Protein AF-A0A0D8Y8J4-F1 (afdb_monomer)

Radius of gyration: 29.05 Å; Cα contacts (8 Å, |Δi|>4): 184; chains: 1; bounding box: 85×45×82 Å

Sequence (220 aa):
MLCLFQVRQRKTFLKVGQSLLARKDLELETQFKDHMIQSVMPKKVADELLKDASELRRPSASFDSSCRTSNVIQTENKEEQPLTLLKTVPDVRKFRPFTMNLMTDVSILFADIAGFTKMSSNKSADELVNLLNDLFGRFDNLCRVGGLEKISTLGDCYYCVAGCPEPCADHAIRTVEMGLNMIVAIRQFDINRGQDVNMRVGIHTGKVRFFSINYKLKNN

Nearest PDB structures (foldseek):
  6r4p-assembly1_A  TM=8.883E-01  e=9.983E-17  Bos taurus
  7pde-assembly1_A  TM=8.826E-01  e=2.713E-16  Bos taurus
  1cju-assembly1_A  TM=9.607E-01  e=3.585E-13  Canis lupus familiaris
  8sl4-assembly1_B  TM=8.412E-01  e=2.043E-13  Homo sapiens
  7d9t-assembly1_A  TM=8.420E-01  e=2.083E-11  Homo sapiens

Solvent-accessible surface area (backbone atoms only — not comparable to full-atom values): 13491 Å² total; per-residue (Å²): 116,69,68,63,54,54,54,49,52,53,52,50,51,52,54,50,50,53,52,52,49,54,52,50,53,52,51,52,52,47,54,53,52,54,52,52,42,52,73,77,34,62,63,72,63,32,52,52,55,53,48,56,59,50,60,74,63,58,78,89,76,81,86,80,89,82,85,85,80,88,87,87,82,87,85,89,81,88,87,90,85,82,89,79,86,82,75,83,81,79,87,70,77,79,73,78,90,72,60,71,49,81,45,63,64,28,22,40,39,43,36,36,51,54,64,45,75,66,59,54,74,76,49,56,72,69,60,50,52,54,53,50,50,54,54,50,53,53,49,53,52,48,29,63,72,59,68,34,40,75,74,58,67,62,88,71,32,42,33,34,29,18,24,53,98,56,78,40,97,59,16,60,57,41,50,51,53,45,50,54,48,51,57,52,50,38,53,53,48,25,75,76,66,74,66,86,58,49,72,47,76,49,77,50,74,45,71,44,77,50,65,61,84,80,79,72,78,75,78,128

InterPro domains:
  IPR001054 Adenylyl cyclase class-3/4/guanylyl cyclase [PF00211] (102-209)
  IPR001054 Adenylyl cyclase class-3/4/guanylyl cyclase [PS50125] (107-220)
  IPR001054 Adenylyl cyclase class-3/4/guanylyl cyclase [SM00044] (28-219)
  IPR001054 Adenylyl cyclase class-3/4/guanylyl cyclase [cd07302] (105-208)
  IPR029787 Nucleotide cyclase [G3DSA:3.30.70.1230] (21-218)
  IPR029787 Nucleotide cyclase [SSF55073] (95-213)

Structure (mmCIF, N/CA/C/O backbone):
data_AF-A0A0D8Y8J4-F1
#
_entry.id   AF-A0A0D8Y8J4-F1
#
loop_
_atom_site.group_PDB
_atom_site.id
_atom_site.type_symbol
_atom_site.label_atom_id
_atom_site.label_alt_id
_atom_site.label_comp_id
_atom_site.label_asym_id
_atom_site.label_entity_id
_atom_site.label_seq_id
_atom_site.pdbx_PDB_ins_code
_atom_site.Cartn_x
_atom_site.Cartn_y
_atom_site.Cartn_z
_atom_site.occupancy
_atom_site.B_iso_or_equiv
_atom_site.auth_seq_id
_atom_site.auth_comp_id
_atom_site.auth_asym_id
_atom_site.auth_atom_id
_atom_site.pdbx_PDB_model_num
ATOM 1 N N . MET A 1 1 ? 14.623 -2.303 70.014 1.00 61.59 1 MET A N 1
ATOM 2 C CA . MET A 1 1 ? 15.194 -2.768 68.724 1.00 61.59 1 MET A CA 1
ATOM 3 C C . MET A 1 1 ? 14.121 -3.1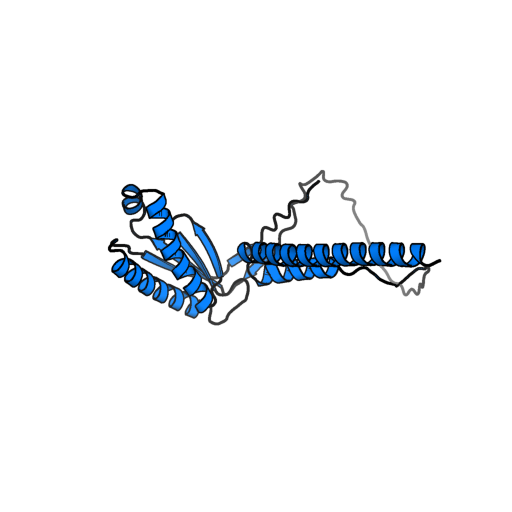06 67.675 1.00 61.59 1 MET A C 1
ATOM 5 O O . MET A 1 1 ? 14.184 -2.552 66.586 1.00 61.59 1 MET A O 1
ATOM 9 N N . LEU A 1 2 ? 13.111 -3.933 67.996 1.00 70.38 2 LEU A N 1
ATOM 10 C CA . LEU A 1 2 ? 12.064 -4.415 67.064 1.00 70.38 2 LEU A CA 1
ATOM 11 C C . LEU A 1 2 ? 11.358 -3.345 66.197 1.00 70.38 2 LEU A C 1
ATOM 13 O O . LEU A 1 2 ? 11.199 -3.551 64.997 1.00 70.38 2 LEU A O 1
ATOM 17 N N . CYS A 1 3 ? 10.981 -2.189 66.758 1.00 73.06 3 CYS A N 1
ATOM 18 C CA . CYS A 1 3 ? 10.265 -1.145 66.004 1.00 73.06 3 CYS A CA 1
ATOM 19 C C . CYS A 1 3 ? 11.066 -0.618 64.790 1.00 73.06 3 CYS A C 1
ATOM 21 O O . CYS A 1 3 ? 10.529 -0.503 63.689 1.00 73.06 3 CYS A O 1
ATOM 23 N N . LEU A 1 4 ? 12.379 -0.395 64.945 1.00 79.31 4 LEU A N 1
ATOM 24 C CA . LEU A 1 4 ? 13.252 0.053 63.848 1.00 79.31 4 LEU A CA 1
ATOM 25 C C . LEU A 1 4 ? 13.339 -0.983 62.717 1.00 79.31 4 LEU A C 1
ATOM 27 O O . LEU A 1 4 ? 13.361 -0.613 61.543 1.00 79.31 4 LEU A O 1
ATOM 31 N N . PHE A 1 5 ? 13.335 -2.275 63.056 1.00 85.00 5 PHE A N 1
ATOM 32 C CA . PHE A 1 5 ? 13.316 -3.365 62.080 1.00 85.00 5 PHE A CA 1
ATOM 33 C C . PHE A 1 5 ? 12.000 -3.386 61.285 1.00 85.00 5 PHE A C 1
ATOM 35 O O . PHE A 1 5 ? 12.026 -3.429 60.055 1.00 85.00 5 PHE A O 1
ATOM 42 N N . GLN A 1 6 ? 10.856 -3.248 61.962 1.00 84.75 6 GLN A N 1
ATOM 43 C CA . GLN A 1 6 ? 9.536 -3.218 61.322 1.00 84.75 6 GLN A CA 1
ATOM 44 C C . GLN A 1 6 ? 9.343 -1.980 60.423 1.00 84.75 6 GLN A C 1
ATOM 46 O O . GLN A 1 6 ? 8.820 -2.089 59.311 1.00 84.75 6 GLN A O 1
ATOM 51 N N . VAL A 1 7 ? 9.813 -0.802 60.855 1.00 86.75 7 VAL A N 1
ATOM 52 C CA . VAL A 1 7 ? 9.809 0.425 60.035 1.00 86.75 7 VAL A CA 1
ATOM 53 C C . VAL A 1 7 ? 10.727 0.274 58.817 1.00 86.75 7 VAL A C 1
ATOM 55 O O . VAL A 1 7 ? 10.344 0.670 57.714 1.00 86.75 7 VAL A O 1
ATOM 58 N N . ARG A 1 8 ? 11.907 -0.343 58.975 1.00 88.12 8 ARG A N 1
ATOM 59 C CA . ARG A 1 8 ? 12.816 -0.645 57.858 1.00 88.12 8 ARG A CA 1
ATOM 60 C C . ARG A 1 8 ? 12.172 -1.601 56.851 1.00 88.12 8 ARG A C 1
ATOM 62 O O . A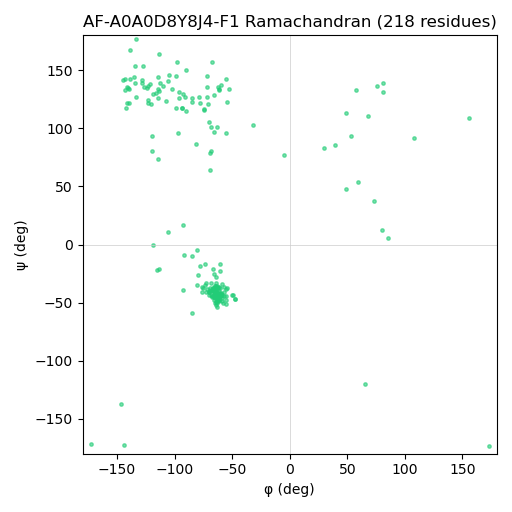RG A 1 8 ? 12.217 -1.305 55.663 1.00 88.12 8 ARG A O 1
ATOM 69 N N . GLN A 1 9 ? 11.526 -2.682 57.297 1.00 90.62 9 GLN A N 1
ATOM 70 C CA . GLN A 1 9 ? 10.820 -3.608 56.401 1.00 90.62 9 GLN A CA 1
ATOM 71 C C . GLN A 1 9 ? 9.716 -2.910 55.594 1.00 90.62 9 GLN A C 1
ATOM 73 O O . GLN A 1 9 ? 9.681 -3.061 54.375 1.00 90.62 9 GLN A O 1
ATOM 78 N N . ARG A 1 10 ? 8.873 -2.081 56.231 1.00 89.81 10 ARG A N 1
ATOM 79 C CA . ARG A 1 10 ? 7.830 -1.307 55.527 1.00 89.81 10 ARG A CA 1
ATOM 80 C C . ARG A 1 10 ? 8.412 -0.324 54.504 1.00 89.81 10 ARG A C 1
ATOM 82 O O . ARG A 1 10 ? 7.899 -0.241 53.391 1.00 89.81 10 ARG A O 1
ATOM 89 N N . LYS A 1 11 ? 9.507 0.374 54.835 1.00 88.56 11 LYS A N 1
ATOM 90 C CA . LYS A 1 11 ? 10.210 1.261 53.886 1.00 88.56 11 LYS A CA 1
ATOM 91 C C . LYS A 1 11 ? 10.801 0.493 52.700 1.00 88.56 11 LYS A C 1
ATOM 93 O O . LYS A 1 11 ? 10.671 0.953 51.570 1.00 88.56 11 LYS A O 1
ATOM 98 N N . THR A 1 12 ? 11.408 -0.673 52.932 1.00 90.12 12 THR A N 1
ATOM 99 C CA . THR A 1 12 ? 11.913 -1.531 51.848 1.00 90.12 12 THR A CA 1
ATOM 100 C C . THR A 1 12 ? 10.774 -2.038 50.967 1.00 90.12 12 THR A C 1
ATOM 102 O O . THR A 1 12 ? 10.883 -1.937 49.751 1.00 90.12 12 THR A O 1
ATOM 105 N N . PHE A 1 13 ? 9.666 -2.507 51.552 1.00 94.69 13 PHE A N 1
ATOM 106 C CA . PHE A 1 13 ? 8.490 -2.961 50.804 1.00 94.69 13 PHE A CA 1
ATOM 107 C C . PHE A 1 13 ? 7.929 -1.861 49.893 1.00 94.69 13 PHE A C 1
ATOM 109 O O . PHE A 1 13 ? 7.777 -2.090 48.697 1.00 94.69 13 PHE A O 1
ATOM 116 N N . LEU A 1 14 ? 7.705 -0.650 50.419 1.00 91.88 14 LEU A N 1
ATOM 117 C CA . LEU A 1 14 ? 7.219 0.480 49.619 1.00 91.88 14 LEU A CA 1
ATOM 118 C C . LEU A 1 14 ? 8.200 0.868 48.504 1.00 91.88 14 LEU A C 1
ATOM 120 O O . LEU A 1 14 ? 7.775 1.079 47.372 1.00 91.88 14 LEU A O 1
ATOM 124 N N . LYS A 1 15 ? 9.510 0.903 48.787 1.00 92.62 15 LYS A N 1
ATOM 125 C CA . LYS A 1 15 ? 10.535 1.237 47.784 1.00 92.62 15 LYS A CA 1
ATOM 126 C C . LYS A 1 15 ? 10.645 0.177 46.680 1.00 92.62 15 LYS A C 1
ATOM 128 O O . LYS A 1 15 ? 10.825 0.527 45.516 1.00 92.62 15 LYS A O 1
ATOM 133 N N . VAL A 1 16 ? 10.520 -1.106 47.024 1.00 94.38 16 VAL A N 1
ATOM 134 C CA . VAL A 1 16 ? 10.473 -2.207 46.046 1.00 94.38 16 VAL A CA 1
ATOM 135 C C . VAL A 1 16 ? 9.175 -2.150 45.240 1.00 94.38 16 VAL A C 1
ATOM 137 O O . VAL A 1 16 ? 9.235 -2.246 44.020 1.00 94.38 16 VAL A O 1
ATOM 140 N N . GLY A 1 17 ? 8.028 -1.909 45.881 1.00 94.81 17 GLY A N 1
ATOM 141 C CA . GLY A 1 17 ? 6.737 -1.745 45.208 1.00 94.81 17 GLY A CA 1
ATOM 142 C C . GLY A 1 17 ? 6.740 -0.599 44.194 1.00 94.81 17 GLY A C 1
ATOM 143 O O . GLY A 1 17 ? 6.382 -0.813 43.041 1.00 94.81 17 GLY A O 1
ATOM 144 N N . GLN A 1 18 ? 7.236 0.581 44.579 1.00 92.38 18 GLN A N 1
ATOM 145 C CA . GLN A 1 18 ? 7.412 1.725 43.673 1.00 92.38 18 GLN A CA 1
ATOM 146 C C . GLN A 1 18 ? 8.350 1.403 42.500 1.00 92.38 18 GLN A C 1
ATOM 148 O O . GLN A 1 18 ? 8.046 1.753 41.365 1.00 92.38 18 GLN A O 1
ATOM 153 N N . SER A 1 19 ? 9.461 0.703 42.755 1.00 91.50 19 SER A N 1
ATOM 154 C CA . SER A 1 19 ? 10.402 0.277 41.707 1.00 91.50 19 SER A CA 1
ATOM 155 C C . SER A 1 19 ? 9.783 -0.730 40.726 1.00 91.50 19 SER A C 1
ATOM 157 O O . SER A 1 19 ? 10.028 -0.659 39.524 1.00 91.50 19 SER A O 1
ATOM 159 N N . LEU A 1 20 ? 8.944 -1.650 41.217 1.00 93.12 20 LEU A N 1
ATOM 160 C CA . LEU A 1 20 ? 8.222 -2.611 40.379 1.00 93.12 20 LEU A CA 1
ATOM 161 C C . LEU A 1 20 ? 7.124 -1.943 39.545 1.00 93.12 20 LEU A C 1
ATOM 163 O O . LEU A 1 20 ? 6.990 -2.282 38.371 1.00 93.12 20 LEU A O 1
ATOM 167 N N . LEU A 1 21 ? 6.384 -0.989 40.123 1.00 92.50 21 LEU A N 1
ATOM 168 C CA . LEU A 1 21 ? 5.358 -0.225 39.409 1.00 92.50 21 LEU A CA 1
ATOM 169 C C . LEU A 1 21 ? 5.995 0.604 38.286 1.00 92.50 21 LEU A C 1
ATOM 171 O O . LEU A 1 21 ? 5.690 0.382 37.122 1.00 92.50 21 LEU A O 1
ATOM 175 N N . ALA A 1 22 ? 7.005 1.418 38.614 1.00 92.44 22 ALA A N 1
ATOM 176 C CA . ALA A 1 22 ? 7.729 2.229 37.636 1.00 92.44 22 ALA A CA 1
ATOM 177 C C . ALA A 1 22 ? 8.390 1.384 36.530 1.00 92.44 22 ALA A C 1
ATOM 179 O O . ALA A 1 22 ? 8.452 1.807 35.378 1.00 92.44 22 ALA A O 1
ATOM 180 N N . ARG A 1 23 ? 8.857 0.165 36.846 1.00 91.38 23 ARG A N 1
ATOM 181 C CA .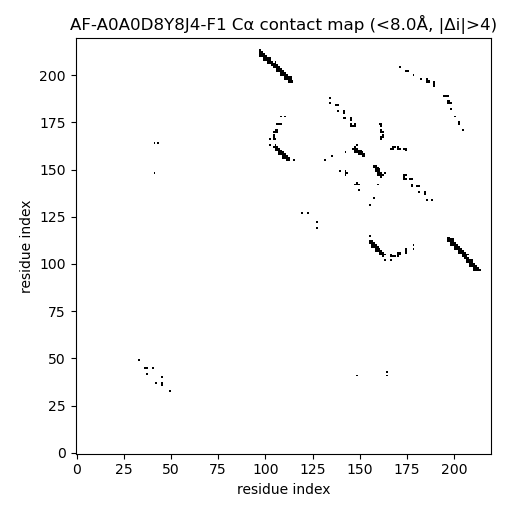 ARG A 1 23 ? 9.356 -0.779 35.834 1.00 91.38 23 ARG A CA 1
ATOM 182 C C . ARG A 1 23 ? 8.246 -1.271 34.899 1.00 91.38 23 ARG A C 1
ATOM 184 O O . ARG A 1 23 ? 8.527 -1.464 33.720 1.00 91.38 23 ARG A O 1
ATOM 191 N N . LYS A 1 24 ? 7.029 -1.497 35.401 1.00 92.38 24 LYS A N 1
ATOM 192 C CA . LYS A 1 24 ? 5.876 -1.910 34.586 1.00 92.38 24 LYS A CA 1
ATOM 193 C C . LYS A 1 24 ? 5.350 -0.769 33.720 1.00 92.38 24 LYS A C 1
ATOM 195 O O . LYS A 1 24 ? 5.106 -0.992 32.539 1.00 92.38 24 LYS A O 1
ATOM 200 N N . ASP A 1 25 ? 5.281 0.440 34.264 1.00 92.19 25 ASP A N 1
ATOM 201 C CA . ASP A 1 25 ? 4.886 1.636 33.516 1.00 92.19 25 ASP A CA 1
ATOM 202 C C . ASP A 1 25 ? 5.877 1.914 32.369 1.00 92.19 25 ASP A C 1
ATOM 204 O O . ASP A 1 25 ? 5.471 2.082 31.221 1.00 92.19 25 ASP A O 1
ATOM 208 N N . LEU A 1 26 ? 7.188 1.828 32.640 1.00 89.38 26 LEU A N 1
ATOM 209 C CA . LEU A 1 26 ? 8.246 1.974 31.630 1.00 89.38 26 LEU A CA 1
ATOM 210 C C . LEU A 1 26 ? 8.216 0.875 30.550 1.00 89.38 26 LEU A C 1
ATOM 212 O O . LEU A 1 26 ? 8.577 1.125 29.398 1.00 89.38 26 LEU A O 1
ATOM 216 N N . GLU A 1 27 ? 7.818 -0.348 30.906 1.00 88.00 27 GLU A N 1
ATOM 217 C CA . GLU A 1 27 ? 7.654 -1.463 29.964 1.00 88.00 27 GLU A CA 1
ATOM 218 C C . GLU A 1 27 ? 6.488 -1.195 28.997 1.00 88.00 27 GLU A C 1
ATOM 220 O O . GLU A 1 27 ? 6.660 -1.343 27.786 1.00 88.00 27 GLU A O 1
ATOM 225 N N . LEU A 1 28 ? 5.352 -0.707 29.510 1.00 90.44 28 LEU A N 1
ATOM 226 C CA . LEU A 1 28 ? 4.196 -0.293 28.706 1.00 90.44 28 LEU A CA 1
ATOM 227 C C . LEU A 1 28 ? 4.515 0.916 27.812 1.00 90.44 28 LEU A C 1
ATOM 229 O O . LEU A 1 28 ? 4.227 0.885 26.616 1.00 90.44 28 LEU A O 1
ATOM 233 N N . GLU A 1 29 ? 5.159 1.954 28.352 1.00 86.31 29 GLU A N 1
ATOM 234 C CA . GLU A 1 29 ? 5.564 3.139 27.582 1.00 86.31 29 GLU A CA 1
ATOM 235 C C . GLU A 1 29 ? 6.564 2.773 26.473 1.00 86.31 29 GLU A C 1
ATOM 237 O O . GLU A 1 29 ? 6.482 3.283 25.353 1.00 86.31 29 GLU A O 1
ATOM 242 N N . THR A 1 30 ? 7.480 1.836 26.746 1.00 85.75 30 THR A N 1
ATOM 243 C CA . THR A 1 30 ? 8.417 1.329 25.736 1.00 85.75 30 THR A CA 1
ATOM 244 C C . THR A 1 30 ? 7.671 0.623 24.605 1.00 85.75 30 THR A C 1
ATOM 246 O O . THR A 1 30 ? 7.871 1.001 23.454 1.00 85.75 30 THR A O 1
ATOM 249 N N . GLN A 1 31 ? 6.765 -0.312 24.913 1.00 84.75 31 GLN A N 1
ATOM 250 C CA . GLN A 1 31 ? 5.952 -1.005 23.901 1.00 84.75 31 GLN A CA 1
ATOM 251 C C . GLN A 1 31 ? 5.106 -0.031 23.067 1.00 84.75 31 GLN A C 1
ATOM 253 O O . GLN A 1 31 ? 5.065 -0.141 21.841 1.00 84.75 31 GLN A O 1
ATOM 258 N N . PHE A 1 32 ? 4.476 0.956 23.711 1.00 85.25 32 PHE A N 1
ATOM 259 C CA . PHE A 1 32 ? 3.673 1.975 23.035 1.00 85.25 32 PHE A CA 1
ATOM 260 C C . PHE A 1 32 ? 4.513 2.834 22.078 1.00 85.25 32 PHE A C 1
ATOM 262 O O . PHE A 1 32 ? 4.142 3.034 20.920 1.00 85.25 32 PHE A O 1
ATOM 269 N N . LYS A 1 33 ? 5.685 3.296 22.530 1.00 83.75 33 LYS A N 1
ATOM 270 C CA . LYS A 1 33 ? 6.639 4.048 21.704 1.00 83.75 33 LYS A CA 1
ATOM 271 C C . LYS A 1 33 ? 7.123 3.231 20.506 1.00 83.75 33 LYS A C 1
ATOM 273 O O . LYS A 1 33 ? 7.174 3.758 19.398 1.00 83.75 33 LYS A O 1
ATOM 278 N N . ASP A 1 34 ? 7.467 1.966 20.717 1.00 84.69 34 ASP A N 1
ATOM 279 C CA . ASP A 1 34 ? 8.015 1.103 19.668 1.00 84.69 34 ASP A CA 1
ATOM 280 C C . ASP A 1 34 ? 6.942 0.811 18.598 1.00 84.69 34 ASP A C 1
ATOM 282 O O . ASP A 1 34 ? 7.220 0.916 17.402 1.00 84.69 34 ASP A O 1
ATOM 286 N N . HIS A 1 35 ? 5.686 0.600 19.015 1.00 84.44 35 HIS A N 1
ATOM 287 C CA . HIS A 1 35 ? 4.529 0.512 18.116 1.00 84.44 35 HIS A CA 1
ATOM 288 C C . HIS A 1 35 ? 4.311 1.802 17.304 1.00 84.44 35 HIS A C 1
ATOM 290 O O . HIS A 1 35 ? 4.075 1.738 16.095 1.00 84.44 35 HIS A O 1
ATOM 296 N N . MET A 1 36 ? 4.413 2.986 17.925 1.00 83.38 36 MET A N 1
ATOM 297 C CA . MET A 1 36 ? 4.296 4.263 17.203 1.00 83.38 36 MET A CA 1
ATOM 298 C C . MET A 1 36 ? 5.396 4.446 16.150 1.00 83.38 36 MET A C 1
ATOM 300 O O . MET A 1 36 ? 5.099 4.890 15.044 1.00 83.38 36 MET A O 1
ATOM 304 N N . ILE A 1 37 ? 6.647 4.080 16.455 1.00 82.56 37 ILE A N 1
ATOM 305 C CA . ILE A 1 37 ? 7.760 4.180 15.495 1.00 82.56 37 ILE A CA 1
ATOM 306 C C . ILE A 1 37 ? 7.493 3.269 14.286 1.00 82.56 37 ILE A C 1
ATOM 308 O O . ILE A 1 37 ? 7.560 3.733 13.149 1.00 82.56 37 ILE A O 1
ATOM 312 N N . GLN A 1 38 ? 7.107 2.011 14.520 1.00 82.31 38 GLN A N 1
ATOM 313 C CA . GLN A 1 38 ? 6.775 1.053 13.453 1.00 82.31 38 GLN A CA 1
ATOM 314 C C . GLN A 1 38 ? 5.512 1.427 12.654 1.00 82.31 38 GLN A C 1
ATOM 316 O O . GLN A 1 38 ? 5.360 0.987 11.519 1.00 82.31 38 GLN A O 1
ATOM 321 N N . SER A 1 39 ? 4.621 2.253 13.212 1.00 81.81 39 SER A N 1
ATOM 322 C CA . SER A 1 39 ? 3.430 2.760 12.509 1.00 81.81 39 SER A CA 1
ATOM 323 C C . SER A 1 39 ? 3.741 3.897 11.525 1.00 81.81 39 SER A C 1
ATOM 325 O O . SER A 1 39 ? 2.917 4.199 10.665 1.00 81.81 39 SER A O 1
ATOM 327 N N . VAL A 1 40 ? 4.900 4.554 11.661 1.00 76.50 40 VAL A N 1
ATOM 328 C CA . VAL A 1 40 ? 5.296 5.736 10.867 1.00 76.50 40 VAL A CA 1
ATOM 329 C C . VAL A 1 40 ? 6.515 5.457 9.977 1.00 76.50 40 VAL A C 1
ATOM 331 O O . VAL A 1 40 ? 6.732 6.162 8.993 1.00 76.50 40 VAL A O 1
ATOM 334 N N . MET A 1 41 ? 7.323 4.443 10.300 1.00 74.75 41 MET A N 1
ATOM 335 C CA . MET A 1 41 ? 8.586 4.148 9.620 1.00 74.75 41 MET A CA 1
ATOM 336 C C . MET A 1 41 ? 8.674 2.680 9.176 1.00 74.75 41 MET A C 1
ATOM 338 O O . MET A 1 41 ? 8.302 1.796 9.950 1.00 74.75 41 MET A O 1
ATOM 342 N N . PRO A 1 42 ? 9.242 2.389 7.985 1.00 74.88 42 PRO A N 1
ATOM 343 C CA . PRO A 1 42 ? 9.539 1.021 7.565 1.00 74.88 42 PRO A CA 1
ATOM 344 C C . PRO A 1 42 ? 10.414 0.297 8.592 1.00 74.88 42 PRO A C 1
ATOM 346 O O . PRO A 1 42 ? 11.346 0.892 9.143 1.00 74.88 42 PRO A O 1
ATOM 349 N N . LYS A 1 43 ? 10.152 -0.999 8.806 1.00 77.44 43 LYS A N 1
ATOM 350 C CA . LYS A 1 43 ? 10.727 -1.798 9.909 1.00 77.44 43 LYS A CA 1
ATOM 351 C C . LYS A 1 43 ? 12.236 -1.635 10.063 1.00 77.44 43 LYS A C 1
ATOM 353 O O . LYS A 1 43 ? 12.702 -1.329 11.146 1.00 77.44 43 LYS A O 1
ATOM 358 N N . LYS A 1 44 ? 12.988 -1.715 8.963 1.00 75.19 44 LYS A N 1
ATOM 359 C CA . LYS A 1 44 ? 14.452 -1.571 8.963 1.00 75.19 44 LYS A CA 1
ATOM 360 C C . LYS A 1 44 ? 14.945 -0.242 9.553 1.00 75.19 44 LYS A C 1
ATOM 362 O O . LYS A 1 44 ? 15.919 -0.230 10.296 1.00 75.19 44 LYS A O 1
ATOM 367 N N . VAL A 1 45 ? 14.259 0.862 9.246 1.00 75.31 45 VAL A N 1
ATOM 368 C CA . VAL A 1 45 ? 14.583 2.201 9.770 1.00 75.31 45 VAL A CA 1
ATOM 369 C C . VAL A 1 45 ? 14.145 2.324 11.232 1.00 75.31 45 VAL A C 1
ATOM 371 O O . VAL A 1 45 ? 14.855 2.918 12.040 1.00 75.31 45 VAL A O 1
ATOM 374 N N . ALA A 1 46 ? 13.003 1.730 11.590 1.00 79.69 46 ALA A N 1
ATOM 375 C CA . ALA A 1 46 ? 12.552 1.644 12.976 1.00 79.69 46 ALA A CA 1
ATOM 376 C C . ALA A 1 46 ? 13.548 0.857 13.850 1.00 79.69 46 ALA A C 1
ATOM 378 O O . ALA A 1 46 ? 13.945 1.340 14.907 1.00 79.69 46 ALA A O 1
ATOM 379 N N . ASP A 1 47 ? 13.999 -0.310 13.390 1.00 81.62 47 ASP A N 1
ATOM 380 C CA . ASP A 1 47 ? 14.919 -1.197 14.106 1.00 81.62 47 ASP A CA 1
ATOM 381 C C . ASP A 1 47 ? 16.307 -0.558 14.292 1.00 81.62 47 ASP A C 1
ATOM 383 O O . ASP A 1 47 ? 16.894 -0.666 15.368 1.00 81.62 47 ASP A O 1
ATOM 387 N N . GLU A 1 48 ? 16.809 0.173 13.288 1.00 77.25 48 GLU A N 1
ATOM 388 C CA . GLU A 1 48 ? 18.044 0.967 13.383 1.00 77.25 48 GLU A CA 1
ATOM 389 C C . GLU A 1 48 ? 17.927 2.057 14.468 1.00 77.25 48 GLU A C 1
ATOM 391 O O . GLU A 1 48 ? 18.754 2.127 15.378 1.00 77.25 48 GLU A O 1
ATOM 396 N N . LEU A 1 49 ? 16.835 2.832 14.466 1.00 78.38 49 LEU A N 1
ATOM 397 C CA . LEU A 1 49 ? 16.576 3.865 15.480 1.00 78.38 49 LEU A CA 1
ATOM 398 C C . LEU A 1 49 ? 16.367 3.295 16.894 1.00 78.38 49 LEU A C 1
ATOM 400 O O . LEU A 1 49 ? 16.773 3.918 17.881 1.00 78.38 49 LEU A O 1
ATOM 404 N N . LEU A 1 50 ? 15.732 2.126 17.012 1.00 80.44 50 LEU A N 1
ATOM 405 C CA . LEU A 1 50 ? 15.553 1.420 18.283 1.00 80.44 50 LEU A CA 1
ATOM 406 C C . LEU A 1 50 ? 16.886 0.873 18.810 1.00 80.44 50 LEU A C 1
ATOM 408 O O . LEU A 1 50 ? 17.139 0.939 20.018 1.00 80.44 50 LEU A O 1
ATOM 412 N N . LYS A 1 51 ? 17.765 0.399 17.920 1.00 78.38 51 LYS A N 1
ATOM 413 C CA . LYS A 1 51 ? 19.115 -0.050 18.267 1.00 78.38 51 LYS A CA 1
ATOM 414 C C . LYS A 1 51 ? 19.970 1.108 18.784 1.00 78.38 51 LYS A C 1
ATOM 416 O O . LYS A 1 51 ? 20.476 0.997 19.902 1.00 78.38 51 LYS A O 1
ATOM 421 N N . ASP A 1 52 ? 20.031 2.233 18.071 1.00 70.94 52 ASP A N 1
ATOM 422 C CA . ASP A 1 52 ? 20.736 3.450 18.510 1.00 70.94 52 ASP A CA 1
ATOM 423 C C . ASP A 1 52 ? 20.252 3.929 19.891 1.00 70.94 52 ASP A C 1
ATOM 425 O O . ASP A 1 52 ? 21.044 4.236 20.789 1.00 70.94 52 ASP A O 1
ATOM 429 N N . ALA A 1 53 ? 18.930 3.940 20.101 1.00 67.56 53 ALA A N 1
ATOM 430 C CA . ALA A 1 53 ? 18.326 4.297 21.384 1.00 67.56 53 ALA A CA 1
ATOM 431 C C . ALA A 1 53 ? 18.656 3.298 22.513 1.00 67.56 53 ALA A C 1
ATOM 433 O O . ALA A 1 53 ? 18.640 3.675 23.688 1.00 67.56 53 ALA A O 1
ATOM 434 N N . SER A 1 54 ? 18.956 2.038 22.183 1.00 64.88 54 SER A N 1
ATOM 435 C CA . SER A 1 54 ? 19.379 1.016 23.146 1.00 64.88 54 SER A CA 1
ATOM 436 C C . SER A 1 54 ? 20.862 1.129 23.520 1.00 64.88 54 SER A C 1
ATOM 438 O O . SER A 1 54 ? 21.212 0.914 24.683 1.00 64.88 54 SER A O 1
ATOM 440 N N . GLU A 1 55 ? 21.727 1.524 22.581 1.00 59.25 55 GLU A N 1
ATOM 441 C CA . GLU A 1 55 ? 23.162 1.709 22.830 1.00 59.25 55 GLU A CA 1
ATOM 442 C C . GLU A 1 55 ? 23.409 2.930 23.727 1.00 59.25 55 GLU A C 1
ATOM 444 O O . GLU A 1 55 ? 24.125 2.820 24.723 1.00 59.25 55 GLU A O 1
ATOM 449 N N . LEU A 1 56 ? 22.680 4.031 23.496 1.00 55.97 56 LEU A N 1
ATOM 450 C CA . LEU A 1 56 ? 22.627 5.202 24.388 1.00 55.97 56 LEU A CA 1
ATOM 451 C C . LEU A 1 56 ? 22.096 4.901 25.804 1.00 55.97 56 LEU A C 1
ATOM 453 O O . LEU A 1 56 ? 22.276 5.718 26.707 1.00 55.97 56 LEU A O 1
ATOM 457 N N . ARG A 1 57 ? 21.430 3.757 26.019 1.00 52.41 57 ARG A N 1
ATOM 458 C CA . ARG A 1 57 ? 20.856 3.368 27.318 1.00 52.41 57 ARG A CA 1
ATOM 459 C C . ARG A 1 57 ? 21.808 2.524 28.175 1.00 52.41 57 ARG A C 1
ATOM 461 O O . ARG A 1 57 ? 21.507 2.307 29.346 1.00 52.41 57 ARG A O 1
ATOM 468 N N . ARG A 1 58 ? 22.949 2.050 27.658 1.00 40.91 58 ARG A N 1
ATOM 469 C CA . ARG A 1 58 ? 23.951 1.361 28.494 1.00 40.91 58 ARG A CA 1
ATOM 470 C C . ARG A 1 58 ? 24.705 2.390 29.346 1.00 40.91 58 ARG A C 1
ATOM 472 O O . ARG A 1 58 ? 25.426 3.205 28.775 1.00 40.91 58 ARG A O 1
ATOM 479 N N . PRO A 1 59 ? 24.621 2.352 30.690 1.00 41.06 59 PRO A N 1
ATOM 480 C CA . PRO A 1 59 ? 25.525 3.135 31.516 1.00 41.06 59 PRO A CA 1
ATOM 481 C C . PRO A 1 59 ? 26.940 2.590 31.321 1.00 41.06 59 PRO A C 1
ATOM 483 O O . PRO A 1 59 ? 27.166 1.384 31.455 1.00 41.06 59 PRO A O 1
ATOM 486 N N . SER A 1 60 ? 27.889 3.471 31.024 1.00 40.19 60 SER A N 1
ATOM 487 C CA . SER A 1 60 ? 29.316 3.166 30.966 1.00 40.19 60 SER A CA 1
ATOM 488 C C . SER A 1 60 ? 29.855 2.851 32.366 1.00 40.19 60 SER A C 1
ATOM 490 O O . SER A 1 60 ? 30.453 3.687 33.041 1.00 40.19 60 SER A O 1
ATOM 492 N N . ALA A 1 61 ? 29.638 1.616 32.817 1.00 37.69 61 ALA A N 1
ATOM 493 C CA . ALA A 1 61 ? 30.302 1.075 33.990 1.00 37.69 61 ALA A CA 1
ATOM 494 C C . ALA A 1 61 ? 31.765 0.740 33.643 1.00 37.69 61 ALA A C 1
ATOM 496 O O . ALA A 1 61 ? 32.030 -0.144 32.832 1.00 37.69 61 ALA A O 1
ATOM 497 N N . SER A 1 62 ? 32.689 1.456 34.290 1.00 36.22 62 SER A N 1
ATOM 498 C CA . SER A 1 62 ? 34.132 1.181 34.376 1.00 36.22 62 SER A CA 1
ATOM 499 C C . SER A 1 62 ? 34.910 0.978 33.063 1.00 36.22 62 SER A C 1
ATOM 501 O O . SER A 1 62 ? 35.171 -0.148 32.648 1.00 36.22 62 SER A O 1
ATOM 503 N N . PHE A 1 63 ? 35.489 2.066 32.550 1.00 32.88 63 PHE A N 1
ATOM 504 C CA . PHE A 1 63 ? 36.954 2.127 32.511 1.00 32.88 63 PHE A CA 1
ATOM 505 C C . PHE A 1 63 ? 37.404 3.553 32.829 1.00 32.88 63 PHE A C 1
ATOM 507 O O . PHE A 1 63 ? 36.958 4.502 32.187 1.00 32.88 63 PHE A O 1
ATOM 514 N N . ASP A 1 64 ? 38.217 3.699 33.870 1.00 31.12 64 ASP A N 1
ATOM 515 C CA . ASP A 1 64 ? 38.563 4.993 34.450 1.00 31.12 64 ASP A CA 1
ATOM 516 C C . ASP A 1 64 ? 39.999 5.390 34.076 1.00 31.12 64 ASP A C 1
ATOM 518 O O . ASP A 1 64 ? 40.901 4.558 34.102 1.00 31.12 64 ASP A O 1
ATOM 522 N N . SER A 1 65 ? 40.177 6.679 33.789 1.00 39.47 65 SER A N 1
ATOM 523 C CA . SER A 1 65 ? 41.410 7.463 33.935 1.00 39.47 65 SER A CA 1
ATOM 524 C C . SER A 1 65 ? 42.736 7.073 33.235 1.00 39.47 65 SER A C 1
ATOM 526 O O . SER A 1 65 ? 43.337 6.027 33.437 1.00 39.47 65 SER A O 1
ATOM 528 N N . SER A 1 66 ? 43.320 8.122 32.633 1.00 32.47 66 SER A N 1
ATOM 529 C CA . SER A 1 66 ? 44.742 8.513 32.763 1.00 32.47 66 SER A CA 1
ATOM 530 C C . SER A 1 66 ? 45.726 8.306 31.591 1.00 32.47 66 SER A C 1
ATOM 532 O O . SER A 1 66 ? 46.530 7.385 31.558 1.00 32.47 66 SER A O 1
ATOM 534 N N . CYS A 1 67 ? 45.814 9.374 30.789 1.00 30.45 67 CYS A N 1
ATOM 535 C CA . CYS A 1 67 ? 47.045 10.139 30.515 1.00 30.45 67 CYS A CA 1
ATOM 536 C C . CYS A 1 67 ? 48.112 9.672 29.485 1.00 30.45 67 CYS A C 1
ATOM 538 O O . CYS A 1 67 ? 48.731 8.624 29.595 1.00 30.45 67 CYS A O 1
ATOM 540 N N . ARG A 1 68 ? 48.467 10.669 28.653 1.00 30.03 68 ARG A N 1
ATOM 541 C CA . ARG A 1 68 ? 49.824 11.132 28.283 1.00 30.03 68 ARG A CA 1
ATOM 542 C C . ARG A 1 68 ? 50.672 10.411 27.215 1.00 30.03 68 ARG A C 1
ATOM 544 O O . ARG A 1 68 ? 50.882 9.211 27.210 1.00 30.03 68 ARG A O 1
ATOM 551 N N . THR A 1 69 ? 51.304 11.308 26.447 1.00 25.81 69 THR A N 1
ATOM 552 C CA . THR A 1 69 ? 52.630 11.241 25.804 1.00 25.81 69 THR A CA 1
ATOM 553 C C . THR A 1 69 ? 52.870 10.261 24.658 1.00 25.81 69 THR A C 1
ATOM 555 O O . THR A 1 69 ? 53.042 9.067 24.848 1.00 25.81 69 THR A O 1
ATOM 558 N N . SER A 1 70 ? 53.041 10.870 23.481 1.00 32.94 70 SER A N 1
ATOM 559 C CA . SER A 1 70 ? 54.285 10.821 22.702 1.00 32.94 70 SER A CA 1
ATOM 560 C C . SER A 1 70 ? 54.941 9.459 22.471 1.00 32.94 70 SER A C 1
ATOM 562 O O . SER A 1 70 ? 55.623 8.941 23.348 1.00 32.94 70 SER A O 1
ATOM 564 N N . ASN A 1 71 ? 54.957 9.027 21.210 1.00 30.44 71 ASN A N 1
ATOM 565 C CA . ASN A 1 71 ? 56.203 8.539 20.624 1.00 30.44 71 ASN A CA 1
ATOM 566 C C . ASN A 1 71 ? 56.341 9.015 19.176 1.00 30.44 71 ASN A C 1
ATOM 568 O O . ASN A 1 71 ? 55.486 8.769 18.329 1.00 30.44 71 ASN A O 1
ATOM 572 N N . VAL A 1 72 ? 57.437 9.731 18.936 1.00 26.75 72 VAL A N 1
ATOM 573 C CA . VAL A 1 72 ? 57.933 10.135 17.622 1.00 26.75 72 VAL A CA 1
ATOM 574 C C . VAL A 1 72 ? 58.922 9.069 17.172 1.00 26.75 72 VAL A C 1
ATOM 576 O O . VAL A 1 72 ? 59.871 8.811 17.904 1.00 26.75 72 VAL A O 1
ATOM 579 N N . ILE A 1 73 ? 58.773 8.541 15.956 1.00 30.81 73 ILE A N 1
ATOM 580 C CA . ILE A 1 73 ? 59.927 8.225 15.104 1.00 30.81 73 ILE A CA 1
ATOM 581 C C . ILE A 1 73 ? 59.616 8.761 13.706 1.00 30.81 73 ILE A C 1
ATOM 583 O O . ILE A 1 73 ? 58.550 8.508 13.149 1.00 30.81 73 ILE A O 1
ATOM 587 N N . GLN A 1 74 ? 60.543 9.558 13.185 1.00 28.75 74 GLN A N 1
ATOM 588 C CA . GLN A 1 74 ? 60.513 10.145 11.849 1.00 28.75 74 GLN A CA 1
ATOM 589 C C . GLN A 1 74 ? 61.206 9.206 10.857 1.00 28.75 74 GLN A C 1
ATOM 591 O O . GLN A 1 74 ? 62.215 8.603 11.214 1.00 28.75 74 GLN A O 1
ATOM 596 N N . THR A 1 75 ? 60.780 9.233 9.594 1.00 26.59 75 THR A N 1
ATOM 597 C CA . THR A 1 75 ? 61.735 9.229 8.475 1.00 26.59 75 THR A CA 1
ATOM 598 C C . THR A 1 75 ? 61.217 10.180 7.398 1.00 26.59 75 THR A C 1
ATOM 600 O O . THR A 1 75 ? 60.022 10.205 7.108 1.00 26.59 75 THR A O 1
ATOM 603 N N . GLU A 1 76 ? 62.100 11.020 6.867 1.00 27.89 76 GLU A N 1
ATOM 604 C CA . GLU A 1 76 ? 61.753 12.206 6.078 1.00 27.89 76 GLU A CA 1
ATOM 605 C C . GLU A 1 76 ? 61.817 11.969 4.560 1.00 27.89 76 GLU A C 1
ATOM 607 O O . GLU A 1 76 ? 62.553 11.094 4.101 1.00 27.89 76 GLU A O 1
ATOM 612 N N . ASN A 1 77 ? 61.076 12.798 3.806 1.00 24.41 77 ASN A N 1
ATOM 613 C CA . ASN A 1 77 ? 61.481 13.583 2.615 1.00 24.41 77 ASN A CA 1
ATOM 614 C C . ASN A 1 77 ? 60.224 13.883 1.752 1.00 24.41 77 ASN A C 1
ATOM 616 O O . ASN A 1 77 ? 59.564 12.953 1.306 1.00 24.41 77 ASN A O 1
ATOM 620 N N . LYS A 1 78 ? 59.709 15.126 1.682 1.00 25.97 78 LYS A N 1
ATOM 621 C CA . LYS A 1 78 ? 60.196 16.301 0.906 1.00 25.97 78 LYS A CA 1
ATOM 622 C C . LYS A 1 78 ? 59.881 16.209 -0.603 1.00 25.97 78 LYS A C 1
ATOM 624 O O . LYS A 1 78 ? 60.107 15.157 -1.182 1.00 25.97 78 LYS A O 1
ATOM 629 N N . GLU A 1 79 ? 59.423 17.249 -1.316 1.00 26.11 79 GLU A N 1
ATOM 630 C CA . GLU A 1 79 ? 58.845 18.584 -0.980 1.00 26.11 79 GLU A CA 1
ATOM 631 C C . GLU A 1 79 ? 57.577 18.776 -1.874 1.00 26.11 79 GLU A C 1
ATOM 633 O O . GLU A 1 79 ? 57.267 17.890 -2.666 1.00 26.11 79 GLU A O 1
ATOM 638 N N . GLU A 1 80 ? 56.748 19.827 -1.833 1.00 27.36 80 GLU A N 1
ATOM 639 C CA . GLU A 1 80 ? 56.800 21.126 -1.138 1.00 27.36 80 GLU A CA 1
ATOM 640 C C . GLU A 1 80 ? 55.362 21.581 -0.741 1.00 27.36 80 GLU A C 1
ATOM 642 O O . GLU A 1 80 ? 54.575 20.771 -0.247 1.00 27.36 80 GLU A O 1
ATOM 647 N N . GLN A 1 81 ? 55.001 22.856 -0.916 1.00 32.62 81 GLN A N 1
ATOM 648 C CA . GLN A 1 81 ? 53.692 23.479 -0.664 1.00 32.62 81 GLN A CA 1
ATOM 649 C C . GLN A 1 81 ? 53.436 24.574 -1.760 1.00 32.62 81 GLN A C 1
ATOM 651 O O . GLN A 1 81 ? 54.188 24.552 -2.733 1.00 32.62 81 GLN A O 1
ATOM 656 N N . PRO A 1 82 ? 52.388 25.452 -1.767 1.00 34.09 82 PRO A N 1
ATOM 657 C CA . PRO A 1 82 ? 51.777 26.161 -0.632 1.00 34.09 82 PRO A CA 1
ATOM 658 C C . PRO A 1 82 ? 50.234 26.186 -0.560 1.00 34.09 82 PRO A C 1
ATOM 660 O O . PRO A 1 82 ? 49.512 26.187 -1.557 1.00 34.09 82 PRO A O 1
ATOM 663 N N . LEU A 1 83 ? 49.716 26.319 0.668 1.00 40.16 83 LEU A N 1
ATOM 664 C CA . LEU A 1 83 ? 48.335 26.753 0.908 1.00 40.16 83 LEU A CA 1
ATOM 665 C C . LEU A 1 83 ? 48.148 28.248 0.593 1.00 40.16 83 LEU A C 1
ATOM 667 O O . LEU A 1 83 ? 48.867 29.087 1.134 1.00 40.16 83 LEU A O 1
ATOM 671 N N . THR A 1 84 ? 47.054 28.594 -0.095 1.00 32.78 84 THR A N 1
ATOM 672 C CA . THR A 1 84 ? 46.533 29.975 -0.144 1.00 32.78 84 THR A CA 1
ATOM 673 C C . THR A 1 84 ? 45.113 30.065 0.420 1.00 32.78 84 TH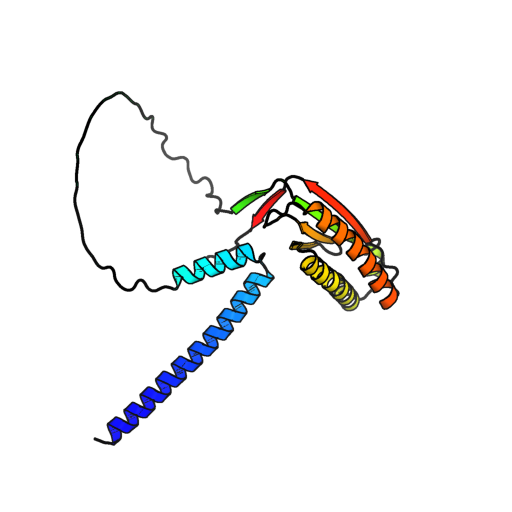R A C 1
ATOM 675 O O . THR A 1 84 ? 44.118 30.097 -0.295 1.00 32.78 84 THR A O 1
ATOM 678 N N . LEU A 1 85 ? 45.045 30.110 1.752 1.00 45.72 85 LEU A N 1
ATOM 679 C CA . LEU A 1 85 ? 44.199 31.027 2.526 1.00 45.72 85 LEU A CA 1
ATOM 680 C C . LEU A 1 85 ? 42.873 31.501 1.874 1.00 45.72 85 LEU A C 1
ATOM 682 O O . LEU A 1 85 ? 42.776 32.641 1.423 1.00 45.72 85 LEU A O 1
ATOM 686 N N . LEU A 1 86 ? 41.803 30.701 1.958 1.00 37.78 86 LEU A N 1
ATOM 687 C CA . LEU A 1 86 ? 40.434 31.222 1.820 1.00 37.78 86 LEU A CA 1
ATOM 688 C C . LEU A 1 86 ? 39.813 31.483 3.195 1.00 37.78 86 LEU A C 1
ATOM 690 O O . LEU A 1 86 ? 39.269 30.603 3.861 1.00 37.78 86 LEU A O 1
ATOM 694 N N . LYS A 1 87 ? 39.915 32.749 3.608 1.00 34.97 87 LYS A N 1
ATOM 695 C CA . LYS A 1 87 ? 39.189 33.318 4.745 1.00 34.97 87 LYS A CA 1
ATOM 696 C C . LYS A 1 87 ? 37.675 33.238 4.504 1.00 34.97 87 LYS A C 1
ATOM 698 O O . LYS A 1 87 ? 37.199 33.653 3.455 1.00 34.97 87 LYS A O 1
ATOM 703 N N . THR A 1 88 ? 36.946 32.791 5.527 1.00 47.00 88 THR A N 1
ATOM 704 C CA . THR A 1 88 ? 35.585 33.246 5.880 1.00 47.00 88 THR A CA 1
ATOM 705 C C . THR A 1 88 ? 34.611 33.522 4.720 1.00 47.00 88 THR A C 1
ATOM 707 O O . THR A 1 88 ? 34.392 34.675 4.350 1.00 47.00 88 THR A O 1
ATOM 710 N N . VAL A 1 89 ? 33.920 32.484 4.240 1.00 44.31 89 VAL A N 1
ATOM 711 C CA . VAL A 1 89 ? 32.619 32.663 3.570 1.00 44.31 89 VAL A CA 1
ATOM 712 C C . VAL A 1 89 ? 31.531 32.702 4.659 1.00 44.31 89 VAL A C 1
ATOM 714 O O . VAL A 1 89 ? 31.508 31.796 5.497 1.00 44.31 89 VAL A O 1
ATOM 717 N N . PRO A 1 90 ? 30.664 33.732 4.712 1.00 46.72 90 PRO A N 1
ATOM 718 C CA . PRO A 1 90 ? 29.652 33.857 5.757 1.00 46.72 90 PRO A CA 1
ATOM 719 C C . PRO A 1 90 ? 28.522 32.832 5.593 1.00 46.72 90 PRO A C 1
ATOM 721 O O . PRO A 1 90 ? 28.135 32.498 4.478 1.00 46.72 90 PRO A O 1
ATOM 724 N N . ASP A 1 91 ? 28.017 32.367 6.739 1.00 53.91 91 ASP A N 1
ATOM 725 C CA . ASP A 1 91 ? 26.892 31.447 6.984 1.00 53.91 91 ASP A CA 1
ATOM 726 C C . ASP A 1 91 ? 26.054 30.998 5.764 1.00 53.91 91 ASP A C 1
ATOM 728 O O . ASP A 1 91 ? 24.908 31.409 5.551 1.00 53.91 91 ASP A O 1
ATOM 732 N N . VAL A 1 92 ? 26.605 30.066 4.979 1.00 58.28 92 VAL A N 1
ATOM 733 C CA . VAL A 1 92 ? 25.802 29.256 4.059 1.00 58.28 92 VAL A CA 1
ATOM 734 C C . VAL A 1 92 ? 24.970 28.318 4.922 1.00 58.28 92 VAL A C 1
ATOM 736 O O . VAL A 1 92 ? 25.516 27.359 5.473 1.00 58.28 92 VAL A O 1
ATOM 739 N N . ARG A 1 93 ? 23.666 28.619 5.043 1.00 57.78 93 ARG A N 1
ATOM 740 C CA . ARG A 1 93 ? 22.663 27.878 5.833 1.00 57.78 93 ARG A CA 1
ATOM 741 C C . ARG A 1 93 ? 22.996 26.387 5.870 1.00 57.78 93 ARG A C 1
ATOM 743 O O . ARG A 1 93 ? 22.765 25.682 4.888 1.00 57.78 93 ARG A O 1
ATOM 750 N N . LYS A 1 94 ? 23.544 25.906 6.991 1.00 70.75 94 LYS A N 1
ATOM 751 C CA . LYS A 1 94 ? 23.944 24.499 7.129 1.00 70.75 94 LYS A CA 1
ATOM 752 C C . LYS A 1 94 ? 22.699 23.625 7.014 1.00 70.75 94 LYS A C 1
ATOM 754 O O . LYS A 1 94 ? 21.922 23.521 7.965 1.00 70.75 94 LYS A O 1
ATOM 759 N N . PHE A 1 95 ? 22.496 23.034 5.836 1.00 68.81 95 PHE A N 1
ATOM 760 C CA . PHE A 1 95 ? 21.401 22.104 5.586 1.00 68.81 95 PHE A CA 1
ATOM 761 C C . PHE A 1 95 ? 21.430 21.013 6.656 1.00 68.81 95 PHE A C 1
ATOM 763 O O . PHE A 1 95 ? 22.493 20.478 6.982 1.00 68.81 95 PHE A O 1
ATOM 770 N N . ARG A 1 96 ? 20.267 20.702 7.240 1.00 70.31 96 ARG A N 1
ATOM 771 C CA . ARG A 1 96 ? 20.190 19.614 8.218 1.00 70.31 96 ARG A CA 1
ATOM 772 C C . ARG A 1 96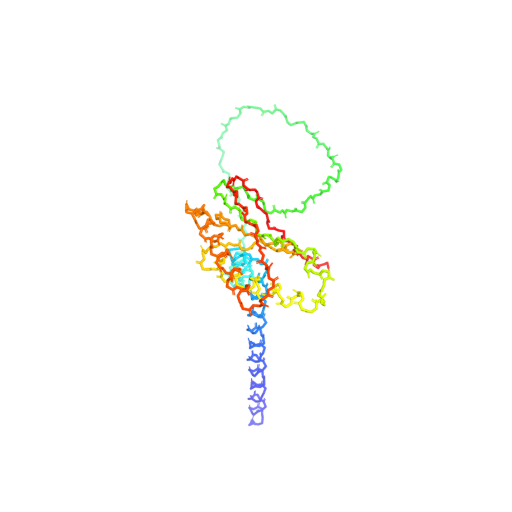 ? 20.564 18.308 7.507 1.00 70.31 96 ARG A C 1
ATOM 774 O O . ARG A 1 96 ? 20.080 18.099 6.396 1.00 70.31 96 ARG A O 1
ATOM 781 N N . PRO A 1 97 ? 21.404 17.447 8.108 1.00 67.38 97 PRO A N 1
ATOM 782 C CA . PRO A 1 97 ? 21.755 16.174 7.495 1.00 67.38 97 PRO A CA 1
ATOM 783 C C . PRO A 1 97 ? 20.493 15.322 7.321 1.00 67.38 97 PRO A C 1
ATOM 785 O O . PRO A 1 97 ? 19.691 15.199 8.248 1.00 67.38 97 PRO A O 1
ATOM 788 N N . PHE A 1 98 ? 20.328 14.747 6.133 1.00 72.69 98 PHE A N 1
ATOM 789 C CA . PHE A 1 98 ? 19.266 13.803 5.802 1.00 72.69 98 PHE A CA 1
ATOM 790 C C . PHE A 1 98 ? 19.863 12.627 5.027 1.00 72.69 98 PHE A C 1
ATOM 792 O O . PHE A 1 98 ? 20.781 12.806 4.225 1.00 72.69 98 PHE A O 1
ATOM 799 N N . THR A 1 99 ? 19.343 11.424 5.261 1.00 74.00 99 THR A N 1
ATOM 800 C CA . THR A 1 99 ? 19.809 10.209 4.585 1.00 74.00 99 THR A CA 1
ATOM 801 C C . THR A 1 99 ? 19.000 10.004 3.311 1.00 74.00 99 THR A C 1
ATOM 803 O O . THR A 1 99 ? 17.794 9.767 3.379 1.00 74.00 99 THR A O 1
ATOM 806 N N . MET A 1 100 ? 19.660 10.090 2.156 1.00 79.94 100 MET A N 1
ATOM 807 C CA . MET A 1 100 ? 19.080 9.819 0.840 1.00 79.94 100 MET A CA 1
ATOM 808 C C . MET A 1 100 ? 19.895 8.732 0.142 1.00 79.94 100 MET A C 1
ATOM 810 O O . MET A 1 100 ? 21.082 8.916 -0.113 1.00 79.94 100 MET A O 1
ATOM 814 N N . ASN A 1 101 ? 19.234 7.632 -0.209 1.00 81.19 101 ASN A N 1
ATOM 815 C CA . ASN A 1 101 ? 19.829 6.476 -0.866 1.00 81.19 101 ASN A CA 1
ATOM 816 C C . ASN A 1 101 ? 19.280 6.343 -2.293 1.00 81.19 101 ASN A C 1
ATOM 818 O O . ASN A 1 101 ? 18.089 6.543 -2.535 1.00 81.19 101 ASN A O 1
ATOM 822 N N . LEU A 1 102 ? 20.152 6.004 -3.244 1.00 87.56 102 LEU A N 1
ATOM 823 C CA . LEU A 1 102 ? 19.772 5.661 -4.615 1.00 87.56 102 LEU A CA 1
ATOM 824 C C . LEU A 1 102 ? 19.671 4.138 -4.731 1.00 87.56 102 LEU A C 1
ATOM 826 O O . LEU A 1 102 ? 20.634 3.439 -4.432 1.00 87.56 102 LEU A O 1
ATOM 830 N N . MET A 1 103 ? 18.531 3.640 -5.202 1.00 87.94 103 MET A N 1
ATOM 831 C CA . MET A 1 103 ? 18.292 2.221 -5.465 1.00 87.94 103 MET A CA 1
ATOM 832 C C . MET A 1 103 ? 17.930 2.048 -6.943 1.00 87.94 103 MET A C 1
ATOM 834 O O . MET A 1 103 ? 17.226 2.882 -7.516 1.00 87.94 103 MET A O 1
ATOM 838 N N . THR A 1 104 ? 18.472 1.019 -7.593 1.00 87.38 104 THR A N 1
ATOM 839 C CA . THR A 1 104 ? 18.363 0.832 -9.050 1.00 87.38 104 THR A CA 1
ATOM 840 C C . THR A 1 104 ? 17.191 -0.038 -9.471 1.00 87.38 104 THR A C 1
ATOM 842 O O . THR A 1 104 ? 16.542 0.275 -10.467 1.00 87.38 104 THR A O 1
ATOM 845 N N . ASP A 1 105 ? 16.930 -1.089 -8.699 1.00 91.50 105 ASP A N 1
ATOM 846 C CA . ASP A 1 105 ? 16.066 -2.209 -9.066 1.00 91.50 105 ASP A CA 1
ATOM 847 C C . ASP A 1 105 ? 14.845 -2.204 -8.142 1.00 91.50 105 ASP A C 1
ATOM 849 O O . ASP A 1 105 ? 14.744 -2.936 -7.156 1.00 91.50 105 ASP A O 1
ATOM 853 N N . VAL A 1 106 ? 13.972 -1.234 -8.416 1.00 94.31 106 VAL A N 1
ATOM 854 C CA . VAL A 1 106 ? 12.792 -0.898 -7.618 1.00 94.31 106 VAL A CA 1
ATOM 855 C C . VAL A 1 106 ? 11.577 -0.863 -8.539 1.00 94.31 106 VAL A C 1
ATOM 857 O O . VAL A 1 106 ? 11.642 -0.328 -9.650 1.00 94.31 106 VAL A O 1
ATOM 860 N N . SER A 1 107 ? 10.452 -1.398 -8.069 1.00 95.81 107 SER A N 1
ATOM 861 C CA . SER A 1 107 ? 9.160 -1.303 -8.755 1.00 95.81 107 SER A CA 1
ATOM 862 C C . SER A 1 107 ? 8.151 -0.574 -7.879 1.00 95.81 107 SER A C 1
ATOM 864 O O . SER A 1 107 ? 7.978 -0.919 -6.713 1.00 95.81 107 SER A O 1
ATOM 866 N N . ILE A 1 108 ? 7.489 0.434 -8.443 1.00 95.00 108 ILE A N 1
ATOM 867 C CA . ILE A 1 108 ? 6.440 1.219 -7.786 1.00 95.00 108 ILE A CA 1
ATOM 868 C C . ILE A 1 108 ? 5.102 0.880 -8.439 1.00 95.00 108 ILE A C 1
ATOM 870 O O . ILE A 1 108 ? 5.001 0.818 -9.669 1.00 95.00 108 ILE A O 1
ATOM 874 N N . LEU A 1 109 ? 4.078 0.704 -7.608 1.00 96.31 109 LEU A N 1
ATOM 875 C CA . LEU A 1 109 ? 2.688 0.540 -8.009 1.00 96.31 109 LEU A CA 1
ATOM 876 C C . LEU A 1 109 ? 1.869 1.742 -7.541 1.00 96.31 109 LEU A C 1
ATOM 878 O O . LEU A 1 109 ? 1.935 2.131 -6.375 1.00 96.31 109 LEU A O 1
ATOM 882 N N . PHE A 1 110 ? 1.066 2.282 -8.452 1.00 95.56 110 PHE A N 1
ATOM 883 C CA . PHE A 1 110 ? 0.018 3.262 -8.182 1.00 95.56 110 PHE A CA 1
ATOM 884 C C . PHE A 1 110 ? -1.338 2.623 -8.482 1.00 95.56 110 PHE A C 1
ATOM 886 O O . PHE A 1 110 ? -1.548 2.111 -9.582 1.00 95.56 110 PHE A O 1
ATOM 893 N N . ALA A 1 111 ? -2.251 2.654 -7.517 1.00 94.75 111 ALA A N 1
ATOM 894 C CA . ALA A 1 111 ? -3.612 2.149 -7.629 1.00 94.75 111 ALA A CA 1
ATOM 895 C C . ALA A 1 111 ? -4.600 3.271 -7.298 1.00 94.75 111 ALA A C 1
ATOM 897 O O . ALA A 1 111 ? -4.518 3.870 -6.234 1.00 94.75 111 ALA A O 1
ATOM 898 N N . ASP A 1 112 ? -5.516 3.564 -8.212 1.00 93.50 112 ASP A N 1
ATOM 899 C CA . ASP A 1 112 ? -6.300 4.800 -8.206 1.00 93.50 112 ASP A CA 1
ATOM 900 C C . ASP A 1 112 ? -7.765 4.532 -8.585 1.00 93.50 112 ASP A C 1
ATOM 902 O O . ASP A 1 112 ? -8.042 3.798 -9.542 1.00 93.50 112 ASP A O 1
ATOM 906 N N . ILE A 1 113 ? -8.718 5.091 -7.832 1.00 90.88 113 ILE A N 1
ATOM 907 C CA . ILE A 1 113 ? -10.138 4.740 -7.964 1.00 90.88 113 ILE A CA 1
ATOM 908 C C . ILE A 1 113 ? -10.746 5.437 -9.191 1.00 90.88 113 ILE A C 1
ATOM 910 O O . ILE A 1 113 ? -10.785 6.661 -9.333 1.00 90.88 113 ILE A O 1
ATOM 914 N N . ALA A 1 114 ? -11.290 4.644 -10.110 1.00 89.69 114 ALA A N 1
ATOM 915 C CA . ALA A 1 114 ? -11.926 5.174 -11.304 1.00 89.69 114 ALA A CA 1
ATOM 916 C C . ALA A 1 114 ? -13.255 5.863 -10.946 1.00 89.69 114 ALA A C 1
ATOM 918 O O . ALA A 1 114 ? -14.169 5.245 -10.411 1.00 89.69 114 ALA A O 1
ATOM 919 N N . GLY A 1 115 ? -13.373 7.154 -11.272 1.00 85.62 115 GLY A N 1
ATOM 920 C CA . GLY A 1 115 ? -14.607 7.923 -11.067 1.00 85.62 115 GLY A CA 1
ATOM 921 C C . GLY A 1 115 ? -14.839 8.423 -9.636 1.00 85.62 115 GLY A C 1
ATOM 922 O O . GLY A 1 115 ? -15.935 8.913 -9.352 1.00 85.62 115 GLY A O 1
ATOM 923 N N . PHE A 1 116 ? -13.829 8.356 -8.757 1.00 86.12 116 PHE A N 1
ATOM 924 C CA . PHE A 1 116 ? -13.941 8.715 -7.338 1.00 86.12 116 PHE A CA 1
ATOM 925 C C . PHE A 1 116 ? -14.644 10.051 -7.081 1.00 86.12 116 PHE A C 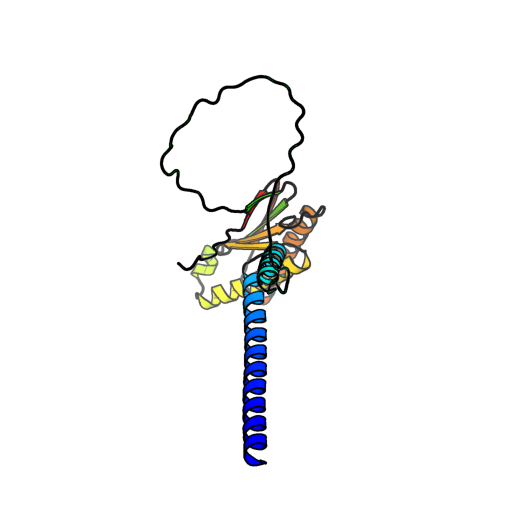1
ATOM 927 O O . PHE A 1 116 ? -15.572 10.085 -6.283 1.00 86.12 116 PHE A O 1
ATOM 934 N N . THR A 1 117 ? -14.298 11.124 -7.802 1.00 85.25 117 THR A N 1
ATOM 935 C CA . THR A 1 117 ? -14.900 12.463 -7.635 1.00 85.25 117 THR A CA 1
ATOM 936 C C . THR A 1 117 ? -16.431 12.463 -7.739 1.00 85.25 117 THR A C 1
ATOM 938 O O . THR A 1 117 ? -17.107 13.175 -6.999 1.00 85.25 117 THR A O 1
ATOM 941 N N . LYS A 1 118 ? -17.003 11.650 -8.639 1.00 85.12 118 LYS A N 1
ATOM 942 C CA . LYS A 1 118 ? -18.462 11.524 -8.794 1.00 85.12 118 LYS A CA 1
ATOM 943 C C . LYS A 1 118 ? -19.069 10.686 -7.664 1.00 85.12 118 LYS A C 1
ATOM 945 O O . LYS A 1 118 ? -20.165 10.984 -7.204 1.00 85.12 118 LYS A O 1
ATOM 950 N N . MET A 1 119 ? -18.356 9.650 -7.225 1.00 84.31 119 MET A N 1
ATOM 951 C CA . MET A 1 119 ? -18.787 8.744 -6.159 1.00 84.31 119 MET A CA 1
ATOM 952 C C . MET A 1 119 ? -18.739 9.404 -4.770 1.00 84.31 119 MET A C 1
ATOM 954 O O . MET A 1 119 ? -19.658 9.207 -3.978 1.00 84.31 119 MET A O 1
ATOM 958 N N . SER A 1 120 ? -17.726 10.229 -4.492 1.00 86.31 120 SER A N 1
ATOM 959 C CA . SER A 1 120 ? -17.582 10.978 -3.239 1.00 86.31 120 SER A CA 1
ATOM 960 C C . SER A 1 120 ? -18.568 12.140 -3.117 1.00 86.31 120 SER A C 1
ATOM 962 O O . SER A 1 120 ? -19.061 12.392 -2.023 1.00 86.31 120 SER A O 1
ATOM 964 N N . SER A 1 121 ? -18.936 12.788 -4.229 1.00 86.88 121 SER A N 1
ATOM 965 C CA . SER A 1 121 ? -19.933 13.876 -4.249 1.00 86.88 121 SER A CA 1
ATOM 966 C C . SER A 1 121 ? -21.331 13.456 -3.764 1.00 86.88 121 SER A C 1
ATOM 968 O O . SER A 1 121 ? -22.111 14.305 -3.344 1.00 86.88 121 SER A O 1
ATOM 970 N N . ASN A 1 122 ? -21.650 12.158 -3.819 1.00 85.62 122 ASN A N 1
ATOM 971 C CA . ASN A 1 122 ? -22.969 11.608 -3.491 1.00 85.62 122 ASN A CA 1
ATOM 972 C C . ASN A 1 122 ? -23.011 10.880 -2.131 1.00 85.62 122 ASN A C 1
ATOM 974 O O . ASN A 1 122 ? -23.976 10.165 -1.863 1.00 85.62 122 ASN A O 1
ATOM 978 N N . LYS A 1 123 ? -21.970 11.000 -1.295 1.00 85.31 123 LYS A N 1
ATOM 979 C CA . LYS A 1 123 ? -21.839 10.279 -0.015 1.00 85.31 123 LYS A CA 1
ATOM 9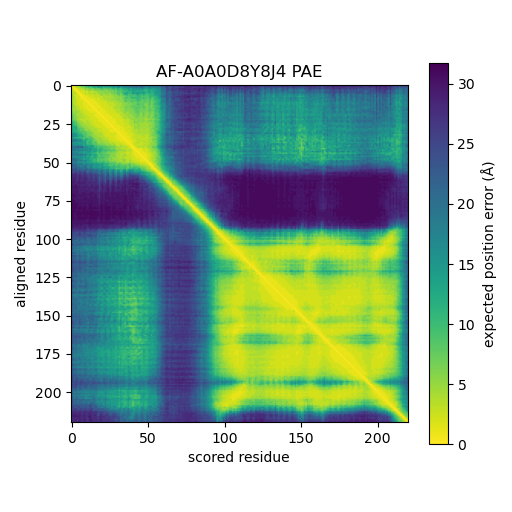80 C C . LYS A 1 123 ? -21.561 11.225 1.141 1.00 85.31 123 LYS A C 1
ATOM 982 O O . LYS A 1 123 ? -20.954 12.279 0.956 1.00 85.31 123 LYS A O 1
ATOM 987 N N . SER A 1 124 ? -21.953 10.823 2.349 1.00 91.12 124 SER A N 1
ATOM 988 C CA . SER A 1 124 ? -21.478 11.497 3.557 1.00 91.12 124 SER A CA 1
ATOM 989 C C . SER A 1 124 ? -19.974 11.266 3.765 1.00 91.12 124 SER A C 1
ATOM 991 O O . SER A 1 124 ? -19.398 10.286 3.279 1.00 91.12 124 SER A O 1
ATOM 993 N N . ALA A 1 125 ? -19.328 12.169 4.508 1.00 89.56 125 ALA A N 1
ATOM 994 C CA . ALA A 1 125 ? -17.906 12.055 4.823 1.00 89.56 125 ALA A CA 1
ATOM 995 C C . ALA A 1 125 ? -17.597 10.752 5.583 1.00 89.56 125 ALA A C 1
ATOM 997 O O . ALA A 1 125 ? -16.644 10.054 5.238 1.00 89.56 125 ALA A O 1
ATOM 998 N N . ASP A 1 126 ? -18.434 10.383 6.556 1.00 90.75 126 ASP A N 1
ATOM 999 C CA . ASP A 1 126 ? -18.282 9.157 7.341 1.00 90.75 126 ASP A CA 1
ATOM 1000 C C . ASP A 1 126 ? -18.407 7.891 6.484 1.00 90.75 126 ASP A C 1
ATOM 1002 O O . ASP A 1 126 ? -17.589 6.979 6.605 1.00 90.75 126 ASP A O 1
ATOM 1006 N N . GLU A 1 127 ? -19.384 7.817 5.576 1.00 88.81 127 GLU A N 1
ATOM 1007 C CA . GLU A 1 127 ? -19.516 6.680 4.653 1.00 88.81 127 GLU A CA 1
ATOM 1008 C C . GLU A 1 127 ? -18.308 6.561 3.723 1.00 88.81 127 GLU A C 1
ATOM 1010 O O . GLU A 1 127 ? -17.815 5.455 3.496 1.00 88.81 127 GLU A O 1
ATOM 1015 N N . LEU A 1 128 ? -17.808 7.687 3.205 1.00 88.44 128 LEU A N 1
ATOM 1016 C CA . LEU A 1 128 ? -16.650 7.720 2.314 1.00 88.44 128 LEU A CA 1
ATOM 1017 C C . LEU A 1 128 ? -15.365 7.279 3.029 1.00 88.44 128 LEU A C 1
ATOM 1019 O O . LEU A 1 128 ? -14.615 6.464 2.493 1.00 88.44 128 LEU A O 1
ATOM 1023 N N . VAL A 1 129 ? -15.131 7.764 4.250 1.00 90.25 129 VAL A N 1
ATOM 1024 C CA . VAL A 1 129 ? -13.980 7.368 5.076 1.00 90.25 129 VAL A CA 1
ATOM 1025 C C . VAL A 1 129 ? -14.063 5.886 5.450 1.00 90.25 129 VAL A C 1
ATOM 1027 O O . VAL A 1 129 ? -13.071 5.171 5.329 1.00 90.25 129 VAL A O 1
ATOM 1030 N N . ASN A 1 130 ? -15.242 5.380 5.822 1.00 89.81 130 ASN A N 1
ATOM 1031 C CA . ASN A 1 130 ? -15.434 3.955 6.111 1.00 89.81 130 ASN A CA 1
ATOM 1032 C C . ASN A 1 130 ? -15.239 3.061 4.870 1.00 89.81 130 ASN A C 1
ATOM 1034 O O . ASN A 1 130 ? -14.700 1.959 4.988 1.00 89.81 130 ASN A O 1
ATOM 1038 N N . LEU A 1 131 ? -15.643 3.529 3.684 1.00 88.69 131 LEU A N 1
ATOM 1039 C CA . LEU A 1 131 ? -15.415 2.850 2.404 1.00 88.69 131 LEU A CA 1
ATOM 1040 C C . LEU A 1 131 ? -13.912 2.739 2.094 1.00 88.69 131 LEU A C 1
ATOM 1042 O O . LEU A 1 131 ? -13.428 1.655 1.770 1.00 88.69 131 LEU A O 1
ATOM 1046 N N . LEU A 1 132 ? -13.183 3.854 2.223 1.00 90.25 132 LEU A N 1
ATOM 1047 C CA . LEU A 1 132 ? -11.740 3.923 1.984 1.00 90.25 132 LEU A CA 1
ATOM 1048 C C . LEU A 1 132 ? -10.951 3.097 3.005 1.00 90.25 132 LEU A C 1
ATOM 1050 O O . LEU A 1 132 ? -10.045 2.371 2.611 1.00 90.25 132 LEU A O 1
ATOM 1054 N N . ASN A 1 133 ? -11.317 3.135 4.289 1.00 91.50 133 ASN A N 1
ATOM 1055 C CA . ASN A 1 133 ? -10.638 2.367 5.337 1.00 91.50 133 ASN A CA 1
ATOM 1056 C C . ASN A 1 133 ? -10.779 0.844 5.147 1.00 91.50 133 ASN A C 1
ATOM 1058 O O . ASN A 1 133 ? -9.803 0.121 5.341 1.00 91.50 133 ASN A O 1
ATOM 1062 N N . ASP A 1 134 ? -11.950 0.343 4.735 1.00 90.38 134 ASP A N 1
ATOM 1063 C CA . ASP A 1 134 ? -12.147 -1.082 4.408 1.00 90.38 134 ASP A CA 1
ATOM 1064 C C . ASP A 1 134 ? -11.317 -1.481 3.170 1.00 90.38 134 ASP A C 1
ATOM 1066 O O . ASP A 1 134 ? -10.560 -2.454 3.206 1.00 90.38 134 ASP A O 1
ATOM 1070 N N . LEU A 1 135 ? -11.371 -0.685 2.095 1.00 90.75 135 LEU A N 1
ATOM 1071 C CA . LEU A 1 135 ? -10.621 -0.960 0.866 1.00 90.75 135 LEU A CA 1
ATOM 1072 C C . LEU A 1 135 ? -9.096 -0.908 1.083 1.00 90.75 135 LEU A C 1
ATOM 1074 O O . LEU A 1 135 ? -8.384 -1.849 0.725 1.00 90.75 135 LEU A O 1
ATOM 1078 N N . PHE A 1 136 ? -8.588 0.152 1.713 1.00 92.88 136 PHE A N 1
ATOM 1079 C CA . PHE A 1 136 ? -7.165 0.300 2.018 1.00 92.88 136 PHE A CA 1
ATOM 1080 C C . PHE A 1 136 ? -6.692 -0.709 3.069 1.00 92.88 136 PHE A C 1
ATOM 1082 O O . PHE A 1 136 ? -5.580 -1.209 2.941 1.00 92.88 136 PHE A O 1
ATOM 1089 N N . GLY A 1 137 ? -7.526 -1.106 4.036 1.00 92.50 137 GLY A N 1
ATOM 1090 C CA . GLY A 1 137 ? -7.203 -2.188 4.974 1.00 92.50 137 GLY A CA 1
ATOM 1091 C C . GLY A 1 137 ? -6.989 -3.540 4.277 1.00 92.50 137 GLY A C 1
ATOM 1092 O O . GLY A 1 137 ? -6.079 -4.293 4.637 1.00 92.50 137 GLY A O 1
ATOM 1093 N N . ARG A 1 138 ? -7.761 -3.834 3.219 1.00 92.38 138 ARG A N 1
ATOM 1094 C CA . ARG A 1 138 ? -7.530 -5.012 2.360 1.00 92.38 138 ARG A CA 1
ATOM 1095 C C . ARG A 1 138 ? -6.212 -4.892 1.595 1.00 92.38 138 ARG A C 1
ATOM 1097 O O . ARG A 1 138 ? -5.453 -5.860 1.557 1.00 92.38 138 ARG A O 1
ATOM 1104 N N . PHE A 1 139 ? -5.917 -3.723 1.025 1.00 94.50 139 PHE A N 1
ATOM 1105 C CA . PHE A 1 139 ? -4.662 -3.477 0.306 1.00 94.50 139 PHE A CA 1
ATOM 1106 C C . PHE A 1 139 ? -3.434 -3.543 1.226 1.00 94.50 139 PHE A C 1
ATOM 1108 O O . PHE A 1 139 ? -2.438 -4.152 0.852 1.00 94.50 139 PHE A O 1
ATOM 1115 N N . ASP A 1 140 ? -3.518 -3.035 2.454 1.00 93.75 140 ASP A N 1
ATOM 1116 C CA . ASP A 1 140 ? -2.451 -3.131 3.456 1.00 93.75 140 ASP A CA 1
ATOM 1117 C C . ASP A 1 140 ? -2.137 -4.592 3.809 1.00 93.75 140 ASP A C 1
ATOM 1119 O O . ASP A 1 140 ? -0.969 -4.981 3.909 1.00 93.75 140 ASP A O 1
ATOM 1123 N N . ASN A 1 141 ? -3.167 -5.438 3.922 1.00 94.25 141 ASN A N 1
ATOM 1124 C CA . ASN A 1 141 ? -2.964 -6.870 4.109 1.00 94.25 141 ASN A CA 1
ATOM 1125 C C . ASN A 1 141 ? -2.336 -7.543 2.874 1.00 94.25 141 ASN A C 1
ATOM 1127 O O . ASN A 1 141 ? -1.455 -8.385 3.041 1.00 94.25 141 ASN A O 1
ATOM 1131 N N . LEU A 1 142 ? -2.736 -7.163 1.653 1.00 94.44 142 LEU A N 1
ATOM 1132 C CA . LEU A 1 142 ? -2.116 -7.668 0.421 1.00 94.44 142 LEU A CA 1
ATOM 1133 C C . LEU A 1 142 ? -0.638 -7.256 0.306 1.00 94.44 142 LEU A C 1
ATOM 1135 O O . LEU A 1 142 ? 0.193 -8.119 0.030 1.00 94.44 142 LEU A O 1
ATOM 1139 N N . CYS A 1 143 ? -0.289 -5.998 0.604 1.00 92.56 143 CYS A N 1
ATOM 1140 C CA . CYS A 1 143 ? 1.102 -5.525 0.655 1.00 92.56 143 CYS A CA 1
ATOM 1141 C C . CYS A 1 143 ? 1.934 -6.377 1.620 1.00 92.56 143 CYS A C 1
ATOM 1143 O O . CYS A 1 143 ? 2.993 -6.888 1.251 1.00 92.56 143 CYS A O 1
ATOM 1145 N N . ARG A 1 144 ? 1.414 -6.613 2.833 1.00 90.31 144 ARG A N 1
ATOM 1146 C CA . ARG A 1 144 ? 2.075 -7.440 3.852 1.00 90.31 144 ARG A CA 1
ATOM 1147 C C . ARG A 1 144 ? 2.297 -8.887 3.399 1.00 90.31 144 ARG A C 1
ATOM 1149 O O . ARG A 1 144 ? 3.323 -9.461 3.750 1.00 90.31 144 ARG A O 1
ATOM 1156 N N . VAL A 1 145 ? 1.360 -9.476 2.653 1.00 92.19 145 VAL A N 1
ATOM 1157 C CA . VAL A 1 145 ? 1.474 -10.853 2.134 1.00 92.19 145 VAL A CA 1
ATOM 1158 C C . VAL A 1 145 ? 2.430 -10.932 0.937 1.00 92.19 145 VAL A C 1
ATOM 1160 O O . VAL A 1 145 ? 3.235 -11.856 0.877 1.00 92.19 145 VAL A O 1
ATOM 1163 N N . GLY A 1 146 ? 2.399 -9.959 0.021 1.00 88.19 146 GLY A N 1
ATOM 1164 C CA . GLY A 1 146 ? 3.324 -9.890 -1.121 1.00 88.19 146 GLY A CA 1
ATOM 1165 C C . GLY A 1 146 ? 4.756 -9.474 -0.750 1.00 88.19 146 GLY A C 1
ATOM 1166 O O . GLY A 1 146 ? 5.687 -9.667 -1.533 1.00 88.19 146 GLY A O 1
ATOM 1167 N N . GLY A 1 147 ? 4.958 -8.905 0.441 1.00 89.69 147 GLY A N 1
ATOM 1168 C CA . GLY A 1 147 ? 6.239 -8.322 0.846 1.00 89.69 147 GLY A CA 1
ATOM 1169 C C . GLY A 1 147 ? 6.536 -7.000 0.133 1.00 89.69 147 GLY A C 1
ATOM 1170 O O . GLY A 1 147 ? 7.680 -6.752 -0.238 1.00 89.69 147 GLY A O 1
ATOM 1171 N N . LEU A 1 148 ? 5.503 -6.180 -0.091 1.00 93.00 148 LEU A N 1
ATOM 1172 C CA . LEU A 1 148 ? 5.634 -4.801 -0.560 1.00 93.00 148 LEU A CA 1
ATOM 1173 C C . LEU A 1 148 ? 5.521 -3.833 0.615 1.00 93.00 148 LEU A C 1
ATOM 1175 O O . LEU A 1 148 ? 4.718 -4.032 1.528 1.00 93.00 148 LEU A O 1
ATOM 1179 N N . GLU A 1 149 ? 6.270 -2.739 0.539 1.00 90.88 149 GLU A N 1
ATOM 1180 C CA . GLU A 1 149 ? 6.179 -1.641 1.493 1.00 90.88 149 GLU A CA 1
ATOM 1181 C C . GLU A 1 149 ? 5.166 -0.602 0.997 1.00 90.88 149 GLU A C 1
ATOM 1183 O O . GLU A 1 149 ? 5.242 -0.102 -0.130 1.00 90.88 149 GLU A O 1
ATOM 1188 N N . LYS A 1 150 ? 4.199 -0.259 1.848 1.00 92.31 150 LYS A N 1
ATOM 1189 C CA . LYS A 1 150 ? 3.280 0.861 1.615 1.00 92.31 150 LYS A CA 1
ATOM 1190 C C . LYS A 1 150 ? 4.061 2.161 1.786 1.00 92.31 150 LYS A C 1
ATOM 1192 O O . LYS A 1 150 ? 4.674 2.359 2.829 1.00 92.31 150 LYS A O 1
ATOM 1197 N N . ILE A 1 151 ? 4.013 3.063 0.802 1.00 90.06 151 ILE A N 1
ATOM 1198 C CA . ILE A 1 151 ? 4.654 4.376 0.956 1.00 90.06 151 ILE A CA 1
ATOM 1199 C C . ILE A 1 151 ? 3.691 5.327 1.671 1.00 90.06 151 ILE A C 1
ATOM 1201 O O . ILE A 1 151 ? 4.027 5.861 2.723 1.00 90.06 151 ILE A O 1
ATOM 1205 N N . SER A 1 152 ? 2.507 5.554 1.096 1.00 89.50 152 SER A N 1
ATOM 1206 C CA . SER A 1 152 ? 1.419 6.345 1.686 1.00 89.50 152 SER A CA 1
ATOM 1207 C C . SER A 1 152 ? 0.151 6.218 0.817 1.00 89.50 152 SER A C 1
ATOM 1209 O O . SER A 1 152 ? 0.090 5.416 -0.117 1.00 89.50 152 SER A O 1
ATOM 1211 N N . THR A 1 153 ? -0.863 7.020 1.126 1.00 89.56 153 THR A N 1
ATOM 121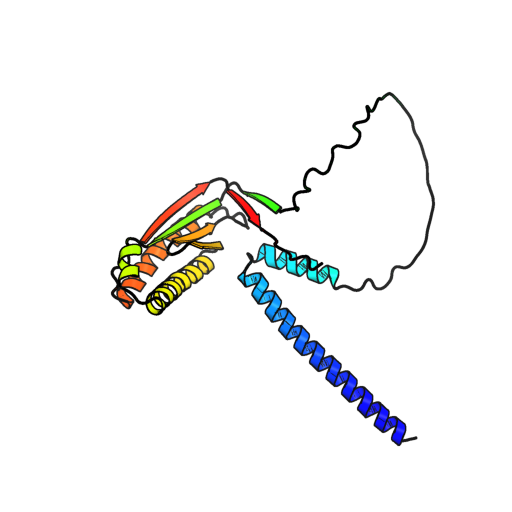2 C CA . THR A 1 153 ? -2.095 7.217 0.351 1.00 89.56 153 THR A CA 1
ATOM 1213 C C . THR A 1 153 ? -2.287 8.708 0.085 1.00 89.56 153 THR A C 1
ATOM 1215 O O . THR A 1 153 ? -2.135 9.518 1.003 1.00 89.56 153 THR A O 1
ATOM 1218 N N . LEU A 1 154 ? -2.649 9.082 -1.141 1.00 88.31 154 LEU A N 1
ATOM 1219 C CA . LEU A 1 154 ? -2.937 10.459 -1.542 1.00 88.31 154 LEU A CA 1
ATOM 1220 C C . LEU A 1 154 ? -4.385 10.541 -2.035 1.00 88.31 154 LEU A C 1
ATOM 1222 O O . LEU A 1 154 ? -4.667 10.277 -3.200 1.00 88.31 154 LEU A O 1
ATOM 1226 N N . GLY A 1 155 ? -5.303 10.882 -1.128 1.00 87.81 155 GLY A N 1
ATOM 1227 C CA . GLY A 1 155 ? -6.739 10.831 -1.406 1.00 87.81 155 GLY A CA 1
ATOM 1228 C C . GLY A 1 155 ? -7.203 9.392 -1.635 1.00 87.81 155 GLY A C 1
ATOM 1229 O O . GLY A 1 155 ? -7.056 8.543 -0.757 1.00 87.81 155 GLY A O 1
ATOM 1230 N N . ASP A 1 156 ? -7.746 9.130 -2.817 1.00 89.56 156 ASP A N 1
ATOM 1231 C CA . ASP A 1 156 ? -8.168 7.819 -3.312 1.00 89.56 156 ASP A CA 1
ATOM 1232 C C . ASP A 1 156 ? -7.042 6.997 -3.964 1.00 89.56 156 ASP A C 1
ATOM 1234 O O . ASP A 1 156 ? -7.216 5.799 -4.194 1.00 89.56 156 ASP A O 1
ATOM 1238 N N . CYS A 1 157 ? -5.873 7.601 -4.202 1.00 92.88 157 CYS A N 1
ATOM 1239 C CA . CYS A 1 157 ? -4.708 6.913 -4.747 1.00 92.88 157 CYS A CA 1
ATOM 1240 C C . CYS A 1 157 ? -3.886 6.219 -3.645 1.00 92.88 157 CYS A C 1
ATOM 1242 O O . CYS A 1 157 ? -3.386 6.847 -2.707 1.00 92.88 157 CYS A O 1
ATOM 1244 N N . TYR A 1 158 ? -3.704 4.909 -3.788 1.00 95.19 158 TYR A N 1
ATOM 1245 C CA . TYR A 1 158 ? -2.865 4.048 -2.962 1.00 95.19 158 TYR A CA 1
ATOM 1246 C C . TYR A 1 158 ? -1.556 3.734 -3.692 1.00 95.19 158 TYR A C 1
ATOM 1248 O O . TYR A 1 158 ? -1.585 3.356 -4.864 1.00 95.19 158 TYR A O 1
ATOM 1256 N N . TYR A 1 159 ? -0.406 3.836 -3.018 1.00 94.44 159 TYR A N 1
ATOM 1257 C CA . TYR A 1 159 ? 0.875 3.527 -3.655 1.00 94.44 159 TYR A CA 1
ATOM 1258 C C . TYR A 1 159 ? 1.869 2.795 -2.746 1.00 94.44 159 TYR A C 1
ATOM 1260 O O . TYR A 1 159 ? 2.077 3.124 -1.572 1.00 94.44 159 TYR A O 1
ATOM 1268 N N . CYS A 1 160 ? 2.500 1.776 -3.324 1.00 94.50 160 CYS A N 1
ATOM 1269 C CA . CYS A 1 160 ? 3.436 0.876 -2.658 1.00 94.50 160 CYS A CA 1
ATOM 1270 C C . CYS A 1 160 ? 4.642 0.560 -3.552 1.00 94.50 160 CYS A C 1
ATOM 1272 O O . CYS A 1 160 ? 4.668 0.881 -4.744 1.00 94.50 160 CYS A O 1
ATOM 1274 N N . VAL A 1 161 ? 5.673 -0.027 -2.949 1.00 94.69 161 VAL A N 1
ATOM 1275 C CA . VAL A 1 161 ? 6.970 -0.270 -3.578 1.00 94.69 161 VAL A CA 1
ATOM 1276 C C . VAL A 1 161 ? 7.519 -1.650 -3.220 1.00 94.69 161 VAL A C 1
ATOM 1278 O O . VAL A 1 161 ? 7.383 -2.121 -2.092 1.00 94.69 161 VAL A O 1
ATOM 1281 N N . ALA A 1 162 ? 8.169 -2.285 -4.192 1.00 94.12 162 ALA A N 1
ATOM 1282 C CA . ALA A 1 162 ? 8.979 -3.484 -4.020 1.00 94.12 162 ALA A CA 1
ATOM 1283 C C . ALA A 1 162 ? 10.452 -3.164 -4.327 1.00 94.12 162 ALA A C 1
ATOM 1285 O O . ALA A 1 162 ? 10.744 -2.375 -5.228 1.00 94.12 162 ALA A O 1
ATOM 1286 N N . GLY A 1 163 ? 11.382 -3.784 -3.595 1.00 89.12 163 GLY A N 1
ATOM 1287 C CA . GLY A 1 163 ? 12.825 -3.529 -3.730 1.00 89.12 163 GLY A CA 1
ATOM 1288 C C . GLY A 1 163 ? 13.356 -2.340 -2.912 1.00 89.12 163 GLY A C 1
ATOM 1289 O O . GLY A 1 163 ? 14.524 -1.984 -3.039 1.00 89.12 163 GLY A O 1
ATOM 1290 N N . CYS A 1 164 ? 12.524 -1.719 -2.068 1.00 86.81 164 CYS A N 1
ATOM 1291 C CA . CYS A 1 164 ? 12.897 -0.630 -1.161 1.00 86.81 164 CYS A CA 1
ATOM 1292 C C . CYS A 1 164 ? 12.131 -0.789 0.170 1.00 86.81 164 CYS A C 1
ATOM 1294 O O . CYS A 1 164 ? 10.924 -1.010 0.111 1.00 86.81 164 CYS A O 1
ATOM 1296 N N . PRO A 1 165 ? 12.773 -0.678 1.355 1.00 78.62 165 PRO A N 1
ATOM 1297 C CA . PRO A 1 165 ? 14.184 -0.351 1.592 1.00 78.62 165 PRO A CA 1
ATOM 1298 C C . PRO A 1 165 ? 15.143 -1.542 1.420 1.00 78.62 165 PRO A C 1
ATOM 1300 O O . PRO A 1 165 ? 16.356 -1.366 1.530 1.00 78.62 165 PRO A O 1
ATOM 1303 N N . GLU A 1 166 ? 14.631 -2.749 1.171 1.00 84.56 166 GLU A N 1
ATOM 1304 C CA . GLU A 1 166 ? 15.445 -3.948 0.946 1.00 84.56 166 GLU A CA 1
ATOM 1305 C C . GLU A 1 166 ? 15.403 -4.365 -0.534 1.00 84.56 166 GLU A C 1
ATOM 1307 O O . GLU A 1 166 ? 14.309 -4.584 -1.060 1.00 84.56 166 GLU A O 1
ATOM 1312 N N . PRO A 1 167 ? 16.561 -4.482 -1.220 1.00 86.56 167 PRO A N 1
ATOM 1313 C CA . PRO A 1 167 ? 16.618 -4.993 -2.586 1.00 86.56 167 PRO A CA 1
ATOM 1314 C C . PRO A 1 167 ? 16.076 -6.423 -2.677 1.00 86.56 167 PRO A C 1
ATOM 1316 O O . PRO A 1 167 ? 16.389 -7.272 -1.845 1.00 86.56 167 PRO A O 1
ATOM 1319 N N . CYS A 1 168 ? 15.291 -6.698 -3.714 1.00 88.12 168 CYS A N 1
ATOM 1320 C CA . CYS A 1 168 ? 14.570 -7.955 -3.904 1.00 88.12 168 CYS A CA 1
ATOM 1321 C C . CYS A 1 168 ? 14.604 -8.294 -5.398 1.00 88.12 168 CYS A C 1
ATOM 1323 O O . CYS A 1 168 ? 14.105 -7.517 -6.199 1.00 88.12 168 CYS A O 1
ATOM 1325 N N . ALA A 1 169 ? 15.218 -9.413 -5.797 1.00 91.44 169 ALA A N 1
ATOM 1326 C CA . ALA A 1 169 ? 15.425 -9.736 -7.219 1.00 91.44 169 ALA A CA 1
ATOM 1327 C C . ALA A 1 169 ? 14.105 -9.952 -7.991 1.00 91.44 169 ALA A C 1
ATOM 1329 O O . ALA A 1 169 ? 14.012 -9.697 -9.187 1.00 91.44 169 ALA A O 1
ATOM 1330 N N . ASP A 1 170 ? 13.071 -10.386 -7.279 1.00 94.00 170 ASP A N 1
ATOM 1331 C CA . ASP A 1 170 ? 11.709 -10.634 -7.734 1.00 94.00 170 ASP A CA 1
ATOM 1332 C C . ASP A 1 170 ? 10.766 -9.418 -7.550 1.00 94.00 170 ASP A C 1
ATOM 1334 O O . ASP A 1 170 ? 9.545 -9.562 -7.652 1.00 94.00 170 ASP A O 1
ATOM 1338 N N . HIS A 1 171 ? 11.311 -8.204 -7.343 1.00 94.12 171 HIS A N 1
ATOM 1339 C CA . HIS A 1 171 ? 10.544 -6.971 -7.090 1.00 94.12 171 HIS A CA 1
ATOM 1340 C C . HIS A 1 171 ? 9.427 -6.731 -8.121 1.00 94.12 171 HIS A C 1
ATOM 1342 O O . HIS A 1 171 ? 8.298 -6.394 -7.759 1.00 94.12 171 HIS A O 1
ATOM 1348 N N . ALA A 1 172 ? 9.711 -6.938 -9.409 1.00 94.81 172 ALA A N 1
ATOM 1349 C CA . ALA A 1 172 ? 8.756 -6.696 -10.487 1.00 94.81 172 ALA A CA 1
ATOM 1350 C C . ALA A 1 172 ? 7.606 -7.715 -10.472 1.00 94.81 172 ALA A C 1
ATOM 1352 O O . ALA A 1 172 ? 6.451 -7.332 -10.650 1.00 94.81 172 ALA A O 1
ATOM 1353 N N . ILE A 1 173 ? 7.911 -8.990 -10.199 1.00 95.31 173 ILE A N 1
ATOM 1354 C CA . ILE A 1 173 ? 6.929 -10.083 -10.156 1.00 95.31 173 ILE A CA 1
ATOM 1355 C C . ILE A 1 173 ? 5.940 -9.830 -9.017 1.00 95.31 173 ILE A C 1
ATOM 1357 O O . ILE A 1 173 ? 4.741 -9.718 -9.269 1.00 95.31 173 ILE A O 1
ATOM 1361 N N . ARG A 1 174 ? 6.446 -9.590 -7.799 1.00 94.94 174 ARG A N 1
ATOM 1362 C CA . ARG A 1 174 ? 5.625 -9.247 -6.623 1.00 94.94 174 ARG A CA 1
ATOM 1363 C C . ARG A 1 174 ? 4.731 -8.037 -6.863 1.00 94.94 174 ARG A C 1
ATOM 1365 O O . ARG A 1 174 ? 3.589 -8.010 -6.418 1.00 94.94 174 ARG A O 1
ATOM 1372 N N . THR A 1 175 ? 5.238 -7.033 -7.579 1.00 95.62 175 THR A N 1
ATOM 1373 C CA . THR A 1 175 ? 4.473 -5.816 -7.885 1.00 95.62 175 THR A CA 1
ATOM 1374 C C . THR A 1 175 ? 3.325 -6.092 -8.858 1.00 95.62 175 THR A C 1
ATOM 1376 O O . THR A 1 175 ? 2.223 -5.576 -8.674 1.00 95.62 175 THR A O 1
ATOM 1379 N N . VAL A 1 176 ? 3.537 -6.948 -9.862 1.00 95.81 176 VAL A N 1
ATOM 1380 C CA . VAL A 1 176 ? 2.477 -7.375 -10.792 1.00 95.81 176 VAL A CA 1
ATOM 1381 C C . VAL A 1 176 ? 1.456 -8.275 -10.091 1.00 95.81 176 VAL A C 1
ATOM 1383 O O . VAL A 1 176 ? 0.254 -8.055 -10.241 1.00 95.81 176 VAL A O 1
ATOM 1386 N N . GLU A 1 177 ? 1.902 -9.229 -9.271 1.00 95.62 177 GLU A N 1
ATOM 1387 C CA . GLU A 1 177 ? 1.027 -10.081 -8.454 1.00 95.62 177 GLU A CA 1
ATOM 1388 C C . GLU A 1 177 ? 0.177 -9.260 -7.478 1.00 95.62 177 GLU A C 1
ATOM 1390 O O . GLU A 1 177 ? -1.031 -9.481 -7.379 1.00 95.62 177 GLU A O 1
ATOM 1395 N N . MET A 1 178 ? 0.767 -8.260 -6.814 1.00 95.12 178 MET A N 1
ATOM 1396 C CA . MET A 1 178 ? 0.036 -7.289 -5.997 1.00 95.12 178 MET A CA 1
ATOM 1397 C C . MET A 1 178 ? -1.053 -6.596 -6.820 1.00 95.12 178 MET A C 1
ATOM 1399 O O . MET A 1 178 ? -2.214 -6.607 -6.418 1.00 95.12 178 MET A O 1
ATOM 1403 N N . GLY A 1 179 ? -0.713 -6.047 -7.991 1.00 94.81 179 GLY A N 1
ATOM 1404 C CA . GLY A 1 179 ? -1.679 -5.376 -8.865 1.00 94.81 179 GLY A CA 1
ATOM 1405 C C . GLY A 1 179 ? -2.853 -6.273 -9.265 1.00 94.81 179 GLY A C 1
ATOM 1406 O O . GLY A 1 179 ? -4.008 -5.860 -9.157 1.00 94.81 179 GLY A O 1
ATOM 1407 N N . LEU A 1 180 ? -2.582 -7.525 -9.644 1.00 94.56 180 LEU A N 1
ATOM 1408 C CA . LEU A 1 180 ? -3.617 -8.521 -9.946 1.00 94.56 180 LEU A CA 1
ATOM 1409 C C . LEU A 1 180 ? -4.500 -8.815 -8.722 1.00 94.56 180 LEU A C 1
ATOM 1411 O O . LEU A 1 180 ? -5.729 -8.799 -8.829 1.00 94.56 180 LEU A O 1
ATOM 1415 N N . ASN A 1 181 ? -3.894 -9.009 -7.549 1.00 94.81 181 ASN A N 1
ATOM 1416 C CA . ASN A 1 181 ? -4.616 -9.243 -6.298 1.00 94.81 181 ASN A CA 1
ATOM 1417 C C . ASN A 1 181 ? -5.488 -8.044 -5.892 1.00 94.81 181 ASN A C 1
ATOM 1419 O O . ASN A 1 181 ? -6.600 -8.245 -5.406 1.00 94.81 181 ASN A O 1
ATOM 1423 N N . MET A 1 182 ? -5.050 -6.806 -6.138 1.00 94.00 182 MET A N 1
ATOM 1424 C CA . MET A 1 182 ? -5.857 -5.606 -5.887 1.00 94.00 182 MET A CA 1
ATOM 1425 C C . MET A 1 182 ? -7.082 -5.532 -6.816 1.00 94.00 182 MET A C 1
ATOM 1427 O O . MET A 1 182 ? -8.167 -5.169 -6.360 1.00 94.00 182 MET A O 1
ATOM 1431 N N . ILE A 1 183 ? -6.958 -5.939 -8.088 1.00 92.44 183 ILE A N 1
ATOM 1432 C CA . ILE A 1 183 ? -8.098 -6.043 -9.021 1.00 92.44 183 ILE A CA 1
ATOM 1433 C C . ILE A 1 183 ? -9.093 -7.132 -8.578 1.00 92.44 183 ILE A C 1
ATOM 1435 O O . ILE A 1 183 ? -10.307 -6.941 -8.680 1.00 92.44 183 ILE A O 1
ATOM 1439 N N . VAL A 1 184 ? -8.619 -8.261 -8.041 1.00 92.88 184 VAL A N 1
ATOM 1440 C CA . VAL A 1 184 ? -9.502 -9.286 -7.451 1.00 92.88 184 VAL A CA 1
ATOM 1441 C C . VAL A 1 184 ? -10.181 -8.759 -6.182 1.00 92.88 184 VAL A C 1
ATOM 1443 O O . VAL A 1 184 ? -11.395 -8.905 -6.029 1.00 92.88 184 VAL A O 1
ATOM 1446 N N . ALA A 1 185 ? -9.430 -8.095 -5.301 1.00 92.25 185 ALA A N 1
ATOM 1447 C CA . ALA A 1 185 ? -9.945 -7.545 -4.052 1.00 92.25 185 ALA A CA 1
ATOM 1448 C C . ALA A 1 185 ? -11.003 -6.457 -4.276 1.00 92.25 185 ALA A C 1
ATOM 1450 O O . ALA A 1 185 ? -11.991 -6.437 -3.542 1.00 92.25 185 ALA A O 1
ATOM 1451 N N . ILE A 1 186 ? -10.859 -5.597 -5.296 1.00 90.88 186 ILE A N 1
ATOM 1452 C CA . ILE A 1 186 ? -11.881 -4.581 -5.582 1.00 90.88 186 ILE A CA 1
ATOM 1453 C C . ILE A 1 186 ? -13.146 -5.179 -6.208 1.00 90.88 186 ILE A C 1
ATOM 1455 O O . ILE A 1 186 ? -14.240 -4.779 -5.831 1.00 90.88 186 ILE A O 1
ATOM 1459 N N . ARG A 1 187 ? -13.036 -6.220 -7.048 1.00 89.69 187 ARG A N 1
ATOM 1460 C CA . ARG A 1 187 ? -14.214 -6.982 -7.516 1.00 89.69 187 ARG A CA 1
ATOM 1461 C C . ARG A 1 187 ? -14.969 -7.627 -6.354 1.00 89.69 187 ARG A C 1
ATOM 1463 O O . ARG A 1 187 ? -16.191 -7.567 -6.301 1.00 89.69 187 ARG A O 1
ATOM 1470 N N . GLN A 1 188 ? -14.250 -8.216 -5.397 1.00 90.06 188 GLN A N 1
ATOM 1471 C CA . GLN A 1 188 ? -14.862 -8.747 -4.176 1.00 90.06 188 GLN A CA 1
ATOM 1472 C C . GLN A 1 188 ? -15.483 -7.635 -3.322 1.00 90.06 188 GLN A C 1
ATOM 1474 O O . GLN A 1 188 ? -16.564 -7.819 -2.772 1.00 90.06 188 GLN A O 1
ATOM 1479 N N . PHE A 1 189 ? -14.819 -6.488 -3.185 1.00 88.06 189 PHE A N 1
ATOM 1480 C CA . PHE A 1 189 ? -15.348 -5.334 -2.460 1.00 88.06 189 PHE A CA 1
ATOM 1481 C C . PHE A 1 189 ? -16.655 -4.828 -3.077 1.00 88.06 189 PHE A C 1
ATOM 1483 O O . PHE A 1 189 ? -17.625 -4.612 -2.352 1.00 88.06 189 PHE A O 1
ATOM 1490 N N . ASP A 1 190 ? -16.702 -4.723 -4.404 1.00 87.06 190 ASP A N 1
ATOM 1491 C CA . ASP A 1 190 ? -17.881 -4.274 -5.133 1.00 87.06 190 ASP A CA 1
ATOM 1492 C C . ASP A 1 190 ? -19.061 -5.245 -4.991 1.00 87.06 190 ASP A C 1
ATOM 1494 O O . ASP A 1 190 ? -20.151 -4.818 -4.628 1.00 87.06 190 ASP A O 1
ATOM 1498 N N . ILE A 1 191 ? -18.835 -6.561 -5.108 1.00 85.75 191 ILE A N 1
ATOM 1499 C CA . ILE A 1 191 ? -19.868 -7.583 -4.841 1.00 85.75 191 ILE A CA 1
ATOM 1500 C C . ILE A 1 191 ? -20.447 -7.459 -3.418 1.00 85.75 191 ILE A C 1
ATOM 1502 O O . ILE A 1 191 ? -21.641 -7.664 -3.217 1.00 85.75 191 ILE A O 1
ATOM 1506 N N . ASN A 1 192 ? -19.621 -7.113 -2.424 1.00 83.69 192 ASN A N 1
ATOM 1507 C CA . ASN A 1 192 ? -20.055 -6.980 -1.028 1.00 83.69 192 ASN A CA 1
ATOM 1508 C C . ASN A 1 192 ? -20.777 -5.655 -0.716 1.00 83.69 192 ASN A C 1
ATOM 1510 O O . ASN A 1 192 ? -21.525 -5.591 0.258 1.00 83.69 192 ASN A O 1
ATOM 1514 N N . ARG A 1 193 ? -20.505 -4.580 -1.468 1.00 79.50 193 ARG A N 1
ATOM 1515 C CA . ARG A 1 193 ? -20.973 -3.213 -1.159 1.00 79.50 193 ARG A CA 1
ATOM 1516 C C . ARG A 1 193 ? -21.979 -2.659 -2.180 1.00 79.50 193 ARG A C 1
ATOM 1518 O O . ARG A 1 193 ? -22.699 -1.722 -1.838 1.00 79.50 193 ARG A O 1
ATOM 1525 N N . GLY A 1 194 ? -22.010 -3.198 -3.401 1.00 78.19 194 GLY A N 1
ATOM 1526 C CA . GLY A 1 194 ? -22.854 -2.763 -4.520 1.00 78.19 194 GLY A CA 1
ATOM 1527 C C . GLY A 1 194 ? -22.610 -1.309 -4.927 1.00 78.19 194 GLY A C 1
ATOM 1528 O O . GLY A 1 194 ? -23.543 -0.511 -4.889 1.00 78.19 194 GLY A O 1
ATOM 1529 N N . GLN A 1 195 ? -21.359 -0.931 -5.212 1.00 72.25 195 GLN A N 1
ATOM 1530 C CA . GLN A 1 195 ? -20.949 0.480 -5.334 1.00 72.25 195 GLN A CA 1
ATOM 1531 C C . GLN A 1 195 ? -20.407 0.873 -6.722 1.00 72.25 195 GLN A C 1
ATOM 1533 O O . GLN A 1 195 ? -20.059 2.039 -6.902 1.00 72.25 195 GLN A O 1
ATOM 1538 N N . ASP A 1 196 ? -20.340 -0.072 -7.666 1.00 80.06 196 ASP A N 1
ATOM 1539 C CA . ASP A 1 196 ? -19.768 0.055 -9.017 1.00 80.06 196 ASP A CA 1
ATOM 1540 C C . ASP A 1 196 ? -18.370 0.701 -8.997 1.00 80.06 196 ASP A C 1
ATOM 1542 O O . ASP A 1 196 ? -18.071 1.675 -9.693 1.00 80.06 196 ASP A O 1
ATOM 1546 N N . VAL A 1 197 ? -17.508 0.199 -8.102 1.00 83.25 197 VAL A N 1
ATOM 1547 C CA . VAL A 1 197 ? -16.159 0.751 -7.900 1.00 83.25 197 VAL A CA 1
ATOM 1548 C C . VAL A 1 197 ? -15.148 -0.002 -8.752 1.00 83.25 197 VAL A C 1
ATOM 1550 O O . VAL A 1 197 ? -14.872 -1.182 -8.536 1.00 83.25 197 VAL A O 1
ATOM 1553 N N . ASN A 1 198 ? -14.524 0.720 -9.676 1.00 86.62 198 ASN A N 1
ATOM 1554 C CA . ASN A 1 198 ? -13.440 0.220 -10.512 1.00 86.62 198 ASN A CA 1
ATOM 1555 C C . ASN A 1 198 ? -12.118 0.937 -10.173 1.00 86.62 198 ASN A C 1
ATOM 1557 O O . ASN A 1 198 ? -12.112 1.983 -9.524 1.00 86.62 198 ASN A O 1
ATOM 1561 N N . MET A 1 199 ? -10.982 0.388 -10.601 1.00 90.25 199 MET A N 1
ATOM 1562 C CA . MET A 1 199 ? -9.654 0.892 -10.242 1.00 90.25 199 MET A CA 1
ATOM 1563 C C . MET A 1 199 ? -8.665 0.775 -11.397 1.00 90.25 199 MET A C 1
ATOM 1565 O O . MET A 1 199 ? -8.656 -0.196 -12.152 1.00 90.25 199 MET A O 1
ATOM 1569 N N . ARG A 1 200 ? -7.803 1.783 -11.508 1.00 93.50 200 ARG A N 1
ATOM 1570 C CA . ARG A 1 200 ? -6.654 1.825 -12.411 1.00 93.50 200 ARG A CA 1
ATOM 1571 C C . ARG A 1 200 ? -5.421 1.393 -11.630 1.00 93.50 200 ARG A C 1
ATOM 1573 O O . ARG A 1 200 ? -5.185 1.925 -10.552 1.00 93.50 200 ARG A O 1
ATOM 1580 N N . VAL A 1 201 ? -4.629 0.471 -12.171 1.00 95.25 201 VAL A N 1
ATOM 1581 C CA . VAL A 1 201 ? -3.337 0.078 -11.589 1.00 95.25 201 VAL A CA 1
ATOM 1582 C C . VAL A 1 201 ? -2.240 0.344 -12.614 1.00 95.25 201 VAL A C 1
ATOM 1584 O O . VAL A 1 201 ? -2.282 -0.188 -13.722 1.00 95.25 201 VAL A O 1
ATOM 1587 N N . GLY A 1 202 ? -1.276 1.185 -12.249 1.00 95.62 202 GLY A N 1
ATOM 1588 C CA . GLY A 1 202 ? -0.078 1.485 -13.028 1.00 95.62 202 GLY A CA 1
ATOM 1589 C C . GLY A 1 202 ? 1.164 0.989 -12.297 1.00 95.62 202 GLY A C 1
ATOM 1590 O O . GLY A 1 202 ? 1.308 1.216 -11.098 1.00 95.62 202 GLY A O 1
ATOM 1591 N N . ILE A 1 203 ? 2.063 0.316 -13.014 1.00 96.00 203 ILE A N 1
ATOM 1592 C CA . ILE A 1 203 ? 3.313 -0.221 -12.465 1.00 96.00 203 ILE A CA 1
ATOM 1593 C C . ILE A 1 203 ? 4.479 0.341 -13.274 1.00 96.00 203 ILE A C 1
ATOM 1595 O O . ILE A 1 203 ? 4.440 0.350 -14.505 1.00 96.00 203 ILE A O 1
ATOM 1599 N N . HIS A 1 204 ? 5.524 0.794 -12.585 1.00 95.69 204 HIS A N 1
ATOM 1600 C CA . HIS A 1 204 ? 6.763 1.247 -13.206 1.00 95.69 204 HIS A CA 1
ATOM 1601 C C . HIS A 1 204 ? 7.978 0.676 -12.474 1.00 95.69 204 HIS A C 1
ATOM 1603 O O . HIS A 1 204 ? 8.015 0.643 -11.245 1.00 95.69 204 HIS A O 1
ATOM 1609 N N . THR A 1 205 ? 8.985 0.263 -13.239 1.00 95.12 205 THR A N 1
ATOM 1610 C CA . THR A 1 205 ? 10.257 -0.262 -12.736 1.00 95.12 205 THR A CA 1
ATOM 1611 C C . THR A 1 205 ? 11.381 0.673 -13.149 1.00 95.12 205 THR A C 1
ATOM 1613 O O . THR A 1 205 ? 11.494 1.008 -14.329 1.00 95.12 205 THR A O 1
ATOM 1616 N N . GLY A 1 206 ? 12.229 1.071 -12.203 1.00 92.19 206 GLY A N 1
ATOM 1617 C CA . GLY A 1 206 ? 13.351 1.954 -12.491 1.00 92.19 206 GLY A CA 1
ATOM 1618 C C . GLY A 1 206 ? 14.106 2.422 -11.252 1.00 92.19 206 GLY A C 1
ATOM 1619 O O . GLY A 1 206 ? 13.852 1.993 -10.129 1.00 92.19 206 GLY A O 1
ATOM 1620 N N . LYS A 1 207 ? 15.046 3.344 -11.477 1.00 92.44 207 LYS A N 1
ATOM 1621 C CA . LYS A 1 207 ? 15.928 3.875 -10.433 1.00 92.44 207 LYS A CA 1
ATOM 1622 C C . LYS A 1 207 ? 15.196 4.919 -9.590 1.00 92.44 207 LYS A C 1
ATOM 1624 O O . LYS A 1 207 ? 14.702 5.911 -10.127 1.00 92.44 207 LYS A O 1
ATOM 1629 N N . VAL A 1 208 ? 15.198 4.746 -8.273 1.00 89.94 208 VAL A N 1
ATOM 1630 C CA . VAL A 1 208 ? 14.491 5.603 -7.310 1.00 89.94 208 VAL A CA 1
ATOM 1631 C C . VAL A 1 208 ? 15.486 6.155 -6.290 1.00 89.94 208 VAL A C 1
ATOM 1633 O O . VAL A 1 208 ? 16.330 5.425 -5.773 1.00 89.94 208 VAL A O 1
ATOM 1636 N N . ARG A 1 209 ? 15.388 7.452 -5.968 1.00 87.94 209 ARG A N 1
ATOM 1637 C CA . ARG A 1 209 ? 16.000 7.996 -4.745 1.00 87.94 209 ARG A CA 1
ATOM 1638 C C . ARG A 1 209 ? 14.964 7.981 -3.635 1.00 87.94 209 ARG A C 1
ATOM 1640 O O . ARG A 1 209 ? 13.956 8.673 -3.742 1.00 87.94 209 ARG A O 1
ATOM 1647 N N . PHE A 1 210 ? 15.240 7.229 -2.580 1.00 83.56 210 PHE A N 1
ATOM 1648 C CA . PHE A 1 210 ? 14.447 7.220 -1.359 1.00 83.56 210 PHE A CA 1
ATOM 1649 C C . PHE A 1 210 ? 15.184 7.984 -0.254 1.00 83.56 210 PHE A C 1
ATOM 1651 O O . PHE A 1 210 ? 16.413 7.968 -0.183 1.00 83.56 210 PHE A O 1
ATOM 1658 N N . PHE A 1 211 ? 14.436 8.657 0.614 1.00 78.38 211 PHE A N 1
ATOM 1659 C CA . PHE A 1 211 ? 14.971 9.361 1.773 1.00 78.38 211 PHE A CA 1
ATOM 1660 C C . PHE A 1 211 ? 13.986 9.262 2.934 1.00 78.38 211 PHE A C 1
ATOM 1662 O O . PHE A 1 211 ? 12.776 9.348 2.732 1.00 78.38 211 PHE A O 1
ATOM 1669 N N . SER A 1 212 ? 14.505 9.096 4.151 1.00 65.06 212 SER A N 1
ATOM 1670 C CA . SER A 1 212 ? 13.692 9.166 5.367 1.00 65.06 212 SER A CA 1
ATOM 1671 C C . SER A 1 212 ? 13.850 10.546 5.990 1.00 65.06 212 SER A C 1
ATOM 1673 O O . SER A 1 212 ? 14.955 10.931 6.391 1.00 65.06 212 SER A O 1
ATOM 1675 N N . ILE A 1 213 ? 12.755 11.309 6.077 1.00 61.75 213 ILE A N 1
ATO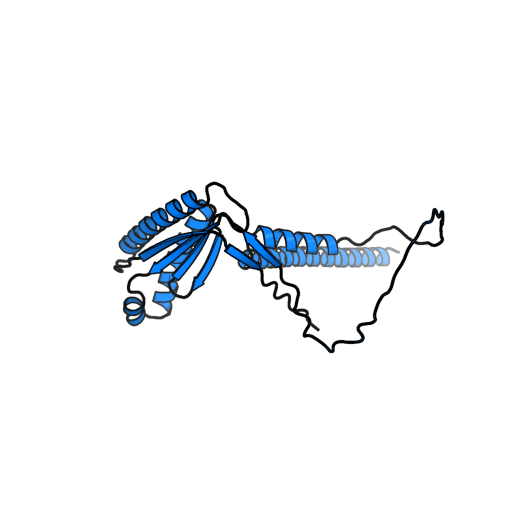M 1676 C CA . ILE A 1 213 ? 12.773 12.604 6.761 1.00 61.75 213 ILE A CA 1
ATOM 1677 C C . ILE A 1 213 ? 12.630 12.374 8.261 1.00 61.75 213 ILE A C 1
ATOM 1679 O O . ILE A 1 213 ? 11.543 12.444 8.833 1.00 61.75 213 ILE A O 1
ATOM 1683 N N . ASN A 1 214 ? 13.764 12.144 8.914 1.00 51.31 214 ASN A N 1
ATOM 1684 C CA . ASN A 1 214 ? 13.853 12.147 10.366 1.00 51.31 214 ASN A CA 1
ATOM 1685 C C . ASN A 1 214 ? 13.663 13.575 10.913 1.00 51.31 214 ASN A C 1
ATOM 1687 O O . ASN A 1 214 ? 14.622 14.241 11.313 1.00 51.31 214 ASN A O 1
ATOM 1691 N N . TYR A 1 215 ? 12.410 14.038 10.987 1.00 46.91 215 TYR A N 1
ATOM 1692 C CA . TYR A 1 215 ? 12.009 15.185 11.807 1.00 46.91 215 TYR A CA 1
ATOM 1693 C C . TYR A 1 215 ? 12.095 14.825 13.295 1.00 46.91 215 TYR A C 1
ATOM 1695 O O . TYR A 1 215 ? 11.107 14.830 14.026 1.00 46.91 215 TYR A O 1
ATOM 1703 N N . LYS A 1 216 ? 13.310 14.548 13.779 1.00 43.25 216 LYS A N 1
ATOM 1704 C CA . LYS A 1 216 ? 13.570 14.565 15.212 1.00 43.25 216 LYS A CA 1
ATOM 1705 C C . LYS A 1 216 ? 13.461 16.021 15.648 1.00 43.25 216 LYS A C 1
ATOM 1707 O O . LYS A 1 216 ? 14.376 16.816 15.417 1.00 43.25 216 LYS A O 1
ATOM 1712 N N . LEU A 1 217 ? 12.315 16.363 16.237 1.00 40.00 217 LEU A N 1
ATOM 1713 C CA . LEU A 1 217 ? 12.132 17.588 17.001 1.00 40.00 217 LEU A CA 1
ATOM 1714 C C . LEU A 1 217 ? 13.217 17.600 18.083 1.00 40.00 217 LEU A C 1
ATOM 1716 O O . LEU A 1 217 ? 13.095 16.964 19.128 1.00 40.00 217 LEU A O 1
ATOM 1720 N N . LYS A 1 218 ? 14.329 18.286 17.799 1.00 34.12 218 LYS A N 1
ATOM 1721 C CA . LYS A 1 218 ? 15.218 18.767 18.848 1.00 34.12 218 LYS A CA 1
ATOM 1722 C C . LYS A 1 218 ? 14.405 19.804 19.606 1.00 34.12 218 LYS A C 1
ATOM 1724 O O . LYS A 1 218 ? 14.303 20.939 19.148 1.00 34.12 218 LYS A O 1
ATOM 1729 N N . ASN A 1 219 ? 13.808 19.379 20.715 1.00 34.56 219 ASN A N 1
ATOM 1730 C CA . ASN A 1 219 ? 13.380 20.306 21.748 1.00 34.56 219 ASN A CA 1
ATOM 1731 C C . ASN A 1 219 ? 14.614 21.135 22.127 1.00 34.56 219 ASN A C 1
ATOM 1733 O O . ASN A 1 219 ? 15.665 20.563 22.432 1.00 34.56 219 ASN A O 1
ATOM 1737 N N . ASN A 1 220 ? 14.482 22.454 21.996 1.00 34.47 220 ASN A N 1
ATOM 1738 C CA . ASN A 1 220 ? 15.402 23.416 22.599 1.00 34.47 220 ASN A CA 1
ATOM 1739 C C . ASN A 1 220 ? 15.137 23.481 24.107 1.00 34.47 220 ASN A C 1
ATOM 1741 O O . ASN A 1 220 ? 13.953 23.311 24.480 1.00 34.47 220 ASN A O 1
#

pLDDT: mean 76.86, std 21.62, range [24.41, 96.31]

Foldseek 3Di:
DVVVVVVVVVVVVVVVVVVVVVVVVVVVVVVVVLVVLVVPDPPVVSVVVVVVVVVVVDDPDDDDDDDDDDDDDDDDDDDDDDDDDDDDDPDPPPPDDWDKDKDWWKKKKKKAKPPVVVLVVPDDPVVLVVLQCVLVVQLVVLCVVLVWAWPDADRRMTMIMFCPPHHDPCRQVSLVVSVVVSQVSVVVSCVVPVRPIDMDMDMDTGMDIDIDPPPPPPDD

Organism: Dictyocaulus viviparus (NCBI:txid29172)

Mean predicted aligned error: 15.28 Å

Secondary structure (DSSP, 8-state):
-HHHHHHHHHHHHHHHHHHHHHHHHHHHHHHHHHHHHHHHS-HHHHHHHHHHHHHTTS------------------------------------PPP-EEEEEEEEEEEEEEEETHHHHHTTS-HHHHHHHHHHHHHHHHHHHHHHTPEEEEEETTEEEEEESSSS--TTHHHHHHHHHHHHHHHHHHHHHHH----EEEEEEEEEEEEEEE--------